Protein AF-A0A9D4XTN2-F1 (afdb_monomer_lite)

Sequence (200 aa):
METPPLDDKARKMRDLLSSFYSPHPSMSPNSPNTISKFTSSDDINSSSFQPDHYMNLMAHEMNLEGLLHKHVEMVTQIKNLDTDLQMLVYENYNKFICATDSIKRMKSNILGMEGNMEQLLDKIMFVQSRSDNVNTSLTESREHIEKLNKTCNLLRKIQFIYDLPDRLSKCIKAEAYADAVRFYTGAMPILKVVFGRYWS

Secondary structure (DSSP, 8-state):
----S-HHHHHHHHHHHHHHHS--TT--S-----------TT-TTSTT--HHHHHHHHHHHS-HHHHHHHHHHHHHHHHHHHHHHHHHHHHHHHHHHHHHHHHHHHHHHHHHHHHHHHHHHHHHHHHHHHHHHHHHHHHHHHHHHHHHHHHHHHHHHHHHHHHHHHHHHHHHHTT-HHHHHHHHHHHHHHHHHHHTTT--

pLDDT: mean 83.62, std 16.87, range [35.59, 98.5]

InterPro domains:
  IPR014812 Vacuolar protein sorting-associated protein 51 [PTHR15954] (5-192)

Structure (mmCIF, N/CA/C/O backbone):
data_A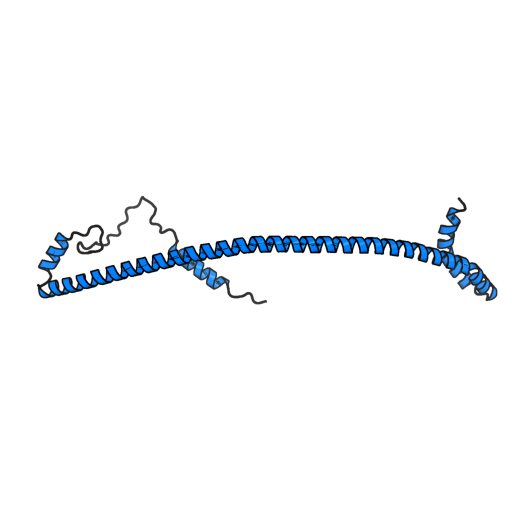F-A0A9D4XTN2-F1
#
_entry.id   AF-A0A9D4XTN2-F1
#
loop_
_atom_site.group_PDB
_atom_site.id
_atom_site.type_symbol
_atom_site.label_atom_id
_atom_site.label_alt_id
_atom_site.label_comp_id
_atom_site.label_asym_id
_atom_site.label_entity_id
_atom_site.label_seq_id
_atom_site.pdbx_PDB_ins_code
_atom_site.Cartn_x
_atom_site.Cartn_y
_atom_site.Cartn_z
_atom_site.occupancy
_atom_site.B_iso_or_equiv
_atom_site.auth_seq_id
_atom_site.auth_comp_id
_atom_site.auth_asym_id
_atom_site.auth_atom_id
_atom_site.pdbx_PDB_model_num
ATOM 1 N N . MET A 1 1 ? -0.983 28.211 -11.430 1.00 38.06 1 MET A N 1
ATOM 2 C CA . MET A 1 1 ? -0.701 26.970 -10.680 1.00 38.06 1 MET A CA 1
ATOM 3 C C . MET A 1 1 ? -1.355 27.128 -9.325 1.00 38.06 1 MET A C 1
ATOM 5 O O . MET A 1 1 ? -0.869 27.906 -8.520 1.00 38.06 1 MET A O 1
ATOM 9 N N . GLU A 1 2 ? -2.509 26.500 -9.145 1.00 43.47 2 GLU A N 1
ATOM 10 C CA . GLU A 1 2 ? -3.386 26.660 -7.984 1.00 43.47 2 GLU A CA 1
ATOM 11 C C . GLU A 1 2 ? -3.297 25.359 -7.177 1.00 43.47 2 GLU A C 1
ATOM 13 O O . GLU A 1 2 ? -3.642 24.288 -7.676 1.00 43.47 2 GLU A O 1
ATOM 18 N N . THR A 1 3 ? -2.702 25.414 -5.987 1.00 50.16 3 THR A N 1
ATOM 19 C CA . THR A 1 3 ? -2.546 24.254 -5.098 1.00 50.16 3 THR A CA 1
ATOM 20 C C . THR A 1 3 ? -3.828 24.042 -4.286 1.00 50.16 3 THR A C 1
ATOM 22 O O . THR A 1 3 ? -4.365 25.018 -3.765 1.00 50.16 3 THR A O 1
ATOM 25 N N . PRO A 1 4 ? -4.330 22.802 -4.152 1.00 56.41 4 PRO A N 1
ATOM 26 C CA . PRO A 1 4 ? -5.664 22.530 -3.621 1.00 56.41 4 PRO A CA 1
ATOM 27 C C . PRO A 1 4 ? -5.776 22.744 -2.091 1.00 56.41 4 PRO A C 1
ATOM 29 O O . PRO A 1 4 ? -4.776 22.643 -1.376 1.00 56.41 4 PRO A O 1
ATOM 32 N N . PRO A 1 5 ? -6.998 22.972 -1.560 1.00 57.31 5 PRO A N 1
ATOM 33 C CA . PRO A 1 5 ? -7.284 23.444 -0.194 1.00 57.31 5 PRO A CA 1
ATOM 34 C C . PRO A 1 5 ? -7.251 22.326 0.871 1.00 57.31 5 PRO A C 1
ATOM 36 O O . PRO A 1 5 ? -8.133 22.217 1.724 1.00 57.31 5 PRO A O 1
ATOM 39 N N . LEU A 1 6 ? -6.251 21.442 0.816 1.00 57.47 6 LEU A N 1
ATOM 40 C CA . LEU A 1 6 ? -6.147 20.284 1.716 1.00 57.47 6 LEU A CA 1
ATOM 41 C C . LEU A 1 6 ? -5.614 20.630 3.118 1.00 57.47 6 LEU A C 1
ATOM 43 O O . LEU A 1 6 ? -5.891 19.898 4.071 1.00 57.47 6 LEU A O 1
ATOM 47 N N . ASP A 1 7 ? -4.880 21.735 3.268 1.00 70.00 7 ASP A N 1
ATOM 48 C CA . ASP A 1 7 ? -4.171 22.034 4.519 1.00 70.00 7 ASP A CA 1
ATOM 49 C C . ASP A 1 7 ? -5.083 22.597 5.623 1.00 70.00 7 ASP A C 1
ATOM 51 O O . ASP A 1 7 ? -4.883 22.289 6.796 1.00 70.00 7 ASP A O 1
ATOM 55 N N . ASP A 1 8 ? -6.155 23.319 5.287 1.00 78.75 8 ASP A N 1
ATOM 56 C CA . ASP A 1 8 ? -7.042 23.913 6.302 1.00 78.75 8 ASP A CA 1
ATOM 57 C C . ASP A 1 8 ? -7.837 22.864 7.085 1.00 78.75 8 ASP A C 1
ATOM 59 O O . ASP A 1 8 ? -8.054 22.997 8.292 1.00 78.75 8 ASP A O 1
ATOM 63 N N . LYS A 1 9 ? -8.247 21.777 6.420 1.00 78.94 9 LYS A N 1
ATOM 64 C CA . LYS A 1 9 ? -8.935 20.660 7.081 1.00 78.94 9 LYS A CA 1
ATOM 65 C C . LYS A 1 9 ? -7.977 19.884 7.982 1.00 78.94 9 LYS A C 1
ATOM 67 O O . LYS A 1 9 ? -8.353 19.508 9.091 1.00 78.94 9 LYS A O 1
ATOM 72 N N . ALA A 1 10 ? -6.743 19.677 7.524 1.00 80.06 10 ALA A N 1
ATOM 73 C CA . ALA A 1 10 ? -5.707 19.024 8.311 1.00 80.06 10 ALA A CA 1
ATOM 74 C C . ALA A 1 10 ? -5.314 19.873 9.530 1.00 80.06 10 ALA A C 1
ATOM 76 O O . ALA A 1 10 ? -5.160 19.337 10.623 1.00 80.06 10 ALA A O 1
ATOM 77 N N . ARG A 1 11 ? -5.233 21.199 9.373 1.00 82.62 11 ARG A N 1
ATOM 78 C CA . ARG A 1 11 ? -4.960 22.146 10.460 1.00 82.62 11 ARG A CA 1
ATOM 79 C C . ARG A 1 11 ? -6.072 22.150 11.505 1.00 82.62 11 ARG A C 1
ATOM 81 O O . ARG A 1 11 ? -5.786 21.907 12.668 1.00 82.62 11 ARG A O 1
ATOM 88 N N . LYS A 1 12 ? -7.339 22.259 11.086 1.00 84.38 12 LYS A N 1
ATOM 89 C CA . LYS A 1 12 ? -8.495 22.170 11.999 1.00 84.38 12 LYS A CA 1
ATOM 90 C C . LYS A 1 12 ? -8.560 20.843 12.750 1.00 84.38 12 LYS A C 1
ATOM 92 O O . LYS A 1 12 ? -8.902 20.822 13.925 1.00 84.38 12 LYS A O 1
ATOM 97 N N . MET A 1 13 ? -8.233 19.733 12.087 1.00 83.50 13 MET A N 1
ATOM 98 C CA . MET A 1 13 ? -8.211 18.415 12.724 1.00 83.50 13 MET A CA 1
ATOM 99 C C . MET A 1 13 ? -7.080 18.301 13.751 1.00 83.50 13 MET A C 1
ATOM 101 O O . MET A 1 13 ? -7.303 17.763 14.830 1.00 83.50 13 MET A O 1
ATOM 105 N N . ARG A 1 14 ? -5.895 18.850 13.449 1.00 83.56 14 ARG A N 1
ATOM 106 C CA . ARG A 1 14 ? -4.776 18.934 14.398 1.00 83.56 14 ARG A CA 1
ATOM 107 C C . ARG A 1 14 ? -5.114 19.812 15.601 1.00 83.56 14 ARG A C 1
ATOM 109 O O . ARG A 1 14 ? -4.854 19.384 16.717 1.00 83.56 14 ARG A O 1
ATOM 116 N N . ASP A 1 15 ? -5.741 20.967 15.395 1.00 82.69 15 ASP A N 1
ATOM 117 C CA . ASP A 1 15 ? -6.141 21.869 16.485 1.00 82.69 15 ASP A CA 1
ATOM 118 C C . ASP A 1 15 ? -7.213 21.232 17.378 1.00 82.69 15 ASP A C 1
ATOM 120 O O . ASP A 1 15 ? -7.129 21.300 18.604 1.00 82.69 15 ASP A O 1
ATOM 124 N N . LEU A 1 16 ? -8.184 20.535 16.776 1.00 84.44 16 LEU A N 1
ATOM 125 C CA . LEU A 1 16 ? -9.218 19.817 17.517 1.00 84.44 16 LEU A CA 1
ATOM 126 C C . LEU A 1 16 ? -8.609 18.679 18.347 1.00 84.44 16 LEU A C 1
ATOM 128 O O . LEU A 1 16 ? -8.873 18.580 19.540 1.00 84.44 16 LEU A O 1
ATOM 132 N N . LEU A 1 17 ? -7.740 17.862 17.747 1.00 80.25 17 LEU A N 1
ATOM 133 C CA . LEU A 1 17 ? -7.029 16.796 18.458 1.00 80.25 17 LEU A CA 1
ATOM 134 C C . LEU A 1 17 ? -6.117 17.366 19.553 1.00 80.25 17 LEU A C 1
ATOM 136 O O . LEU A 1 17 ? -6.088 16.835 20.658 1.00 80.25 17 LEU A O 1
ATOM 140 N N . SER A 1 18 ? -5.436 18.483 19.297 1.00 76.81 18 SER A N 1
ATOM 141 C CA . SER A 1 18 ? -4.642 19.180 20.309 1.00 76.81 18 SER A CA 1
ATOM 142 C C . SER A 1 18 ? -5.515 19.646 21.473 1.00 76.81 18 SER A C 1
ATOM 144 O O . SER A 1 18 ? -5.104 19.510 22.618 1.00 76.81 18 SER A O 1
ATOM 146 N N . SER A 1 19 ? -6.735 20.128 21.230 1.00 76.06 19 SER A N 1
ATOM 147 C CA . SER A 1 19 ? -7.662 20.508 22.304 1.00 76.06 19 SER A CA 1
ATOM 148 C C . SER A 1 19 ? -8.109 19.323 23.169 1.00 76.06 19 SER A C 1
ATOM 150 O O . SER A 1 19 ? -8.370 19.522 24.352 1.00 76.06 19 SER A O 1
ATOM 152 N N . PHE A 1 20 ? -8.211 18.114 22.607 1.00 70.56 20 PHE A N 1
ATOM 153 C CA . PHE A 1 20 ? -8.623 16.909 23.345 1.00 70.56 20 PHE A CA 1
ATOM 154 C C . PHE A 1 20 ? -7.468 16.206 24.069 1.00 70.56 20 PHE A C 1
ATOM 156 O O . PHE A 1 20 ? -7.693 15.583 25.104 1.00 70.56 20 PHE A O 1
ATOM 163 N N . TYR A 1 21 ? -6.246 16.297 23.535 1.00 77.69 21 TYR A N 1
ATOM 164 C CA . TYR A 1 21 ? -5.076 15.560 24.028 1.00 77.69 21 TYR A CA 1
ATOM 165 C C . TYR A 1 21 ? -3.964 16.449 24.598 1.00 77.69 21 TYR A C 1
ATOM 167 O O . TYR A 1 21 ? -2.920 15.927 24.993 1.00 77.69 21 TYR A O 1
ATOM 175 N N . SER A 1 22 ? -4.151 17.774 24.662 1.00 63.12 22 SER A N 1
ATOM 176 C CA . SER A 1 22 ? -3.219 18.640 25.391 1.00 63.12 22 SER A CA 1
ATOM 177 C C . SER A 1 22 ? -3.114 18.149 26.835 1.00 63.12 22 SER A C 1
ATOM 179 O O . SER A 1 22 ? -4.148 17.925 27.471 1.00 63.12 22 SER A O 1
ATOM 181 N N . PRO A 1 23 ? -1.895 17.983 27.377 1.00 53.59 23 PRO A N 1
ATOM 182 C CA . PRO A 1 23 ? -1.715 17.621 28.770 1.00 53.59 23 PRO A CA 1
ATOM 183 C C . PRO A 1 23 ? -2.381 18.688 29.635 1.00 53.59 23 PRO A C 1
ATOM 185 O O . PRO A 1 23 ? -1.939 19.836 29.681 1.00 53.59 23 PRO A O 1
ATOM 188 N N . HIS A 1 24 ? -3.478 18.321 30.292 1.00 45.09 24 HIS A N 1
ATOM 189 C CA . HIS A 1 24 ? -4.106 19.169 31.290 1.00 45.09 24 HIS A CA 1
ATOM 190 C C . HIS A 1 24 ? -3.032 19.491 32.351 1.00 45.09 24 HIS A C 1
ATOM 192 O O . HIS A 1 24 ? -2.388 18.551 32.831 1.00 45.09 24 HIS A O 1
ATOM 198 N N . PRO A 1 25 ? -2.797 20.758 32.751 1.00 46.94 25 PRO A N 1
ATOM 199 C CA . PRO A 1 25 ? -1.741 21.119 33.709 1.00 46.94 25 PRO A CA 1
ATOM 200 C C . PRO A 1 25 ? -1.931 20.565 35.134 1.00 46.94 25 PRO A C 1
ATOM 202 O O . PRO A 1 25 ? -1.289 21.030 36.069 1.00 46.94 25 PRO A O 1
ATOM 205 N N . SER A 1 26 ? -2.810 19.585 35.341 1.00 44.31 26 SER A N 1
ATOM 206 C CA . SER A 1 26 ? -3.149 19.020 36.647 1.00 44.31 26 SER A CA 1
ATOM 207 C C . SER A 1 26 ? -2.309 17.802 37.046 1.00 44.31 26 SER A C 1
ATOM 209 O O . SER A 1 26 ? -2.687 17.084 37.963 1.00 44.31 26 SER A O 1
ATOM 211 N N . MET A 1 27 ? -1.162 17.566 36.403 1.00 43.97 27 MET A N 1
ATOM 212 C CA . MET A 1 27 ? -0.187 16.554 36.834 1.00 43.97 27 MET A CA 1
ATOM 213 C C . MET A 1 27 ? 1.097 17.229 37.337 1.00 43.97 27 MET A C 1
ATOM 215 O O . MET A 1 27 ? 2.177 17.047 36.785 1.00 43.97 27 MET A O 1
ATOM 219 N N . SER A 1 28 ? 0.967 18.040 38.390 1.00 37.91 28 SER A N 1
ATOM 220 C CA . SER A 1 28 ? 2.079 18.464 39.248 1.00 37.91 28 SER A CA 1
ATOM 221 C C . SER A 1 28 ? 1.637 18.319 40.714 1.00 37.91 28 SER A C 1
ATOM 223 O O . SER A 1 28 ? 0.603 18.891 41.062 1.00 37.91 28 SER A O 1
ATOM 225 N N . PRO A 1 29 ? 2.339 17.560 41.583 1.00 47.59 29 PRO A N 1
ATOM 226 C CA . PRO A 1 29 ? 1.796 17.172 42.892 1.00 47.59 29 PRO A CA 1
ATOM 227 C C . PRO A 1 29 ? 1.780 18.271 43.964 1.00 47.59 29 PRO A C 1
ATOM 229 O O . PRO A 1 29 ? 1.284 18.024 45.057 1.00 47.59 29 PRO A O 1
ATOM 232 N N . ASN A 1 30 ? 2.310 19.470 43.702 1.00 46.47 30 ASN A N 1
ATOM 233 C CA . ASN A 1 30 ? 2.577 20.452 44.757 1.00 46.47 30 ASN A CA 1
ATOM 234 C C . ASN A 1 30 ? 2.008 21.842 44.429 1.00 46.47 30 ASN A C 1
ATOM 236 O O . ASN A 1 30 ? 2.746 22.742 44.033 1.00 46.47 30 ASN A O 1
ATOM 240 N N . SER A 1 31 ? 0.703 22.043 44.644 1.00 35.59 31 SER A N 1
ATOM 241 C CA . SER A 1 31 ? 0.165 23.360 45.025 1.00 35.59 31 SER A CA 1
ATOM 242 C C . SER A 1 31 ? -1.259 23.248 45.593 1.00 35.59 31 SER A C 1
ATOM 244 O O . SER A 1 31 ? -2.140 22.730 44.904 1.00 35.59 31 SER A O 1
ATOM 246 N N . PRO A 1 32 ? -1.528 23.725 46.823 1.00 50.12 32 PRO A N 1
ATOM 247 C CA . PRO A 1 32 ? -2.870 23.746 47.383 1.00 50.12 32 PRO A CA 1
ATOM 248 C C . PRO A 1 32 ? -3.597 25.009 46.912 1.00 50.12 32 PRO A C 1
ATOM 250 O O . PRO A 1 32 ? -3.493 26.053 47.544 1.00 50.12 32 PRO A O 1
ATOM 253 N N . ASN A 1 33 ? -4.349 24.915 45.813 1.00 38.16 33 ASN A N 1
ATOM 254 C CA . ASN A 1 33 ? -5.311 25.948 45.421 1.00 38.16 33 ASN A CA 1
ATOM 255 C C . ASN A 1 33 ? -6.702 25.335 45.210 1.00 38.16 33 ASN A C 1
ATOM 257 O O . ASN A 1 33 ? -7.063 24.873 44.130 1.00 38.16 33 ASN A O 1
ATOM 261 N N . THR A 1 34 ? -7.452 25.292 46.313 1.00 49.50 34 THR A N 1
ATOM 262 C CA . THR A 1 34 ? -8.798 25.879 46.429 1.00 49.50 34 THR A CA 1
ATOM 263 C C . THR A 1 34 ? -9.585 26.052 45.123 1.00 49.50 34 THR A C 1
ATOM 265 O O . THR A 1 34 ? -9.824 27.158 44.649 1.00 49.50 34 THR A O 1
ATOM 268 N N . ILE A 1 35 ? -10.143 24.952 44.622 1.00 43.66 35 ILE A N 1
ATOM 269 C CA . ILE A 1 35 ? -11.505 24.991 44.085 1.00 43.66 35 ILE A CA 1
ATOM 270 C C . ILE A 1 35 ? -12.404 24.585 45.247 1.00 43.66 35 ILE A C 1
ATOM 272 O O . ILE A 1 35 ? -12.756 23.423 45.420 1.00 43.66 35 ILE A O 1
ATOM 276 N N . SER A 1 36 ? -12.763 25.560 46.083 1.00 44.44 36 SER A N 1
ATOM 277 C CA . SER A 1 36 ? -13.939 25.453 46.942 1.00 44.44 36 SER A CA 1
ATOM 278 C C . SER A 1 36 ? -15.178 25.539 46.049 1.00 44.44 36 SER A C 1
ATOM 280 O O . SER A 1 36 ? -15.934 26.509 46.080 1.00 44.44 36 SER A O 1
ATOM 282 N N . LYS A 1 37 ? -15.381 24.525 45.203 1.00 42.59 37 LYS A N 1
ATOM 283 C CA . LYS A 1 37 ? -16.731 24.178 44.793 1.00 42.59 37 LYS A CA 1
ATOM 284 C C . LYS A 1 37 ? -17.325 23.643 46.081 1.00 42.59 37 LYS A C 1
ATOM 286 O O . LYS A 1 37 ? -16.902 22.587 46.540 1.00 42.59 37 LYS A O 1
ATOM 291 N N . PHE A 1 38 ? -18.178 24.431 46.731 1.00 42.47 38 PHE A N 1
ATOM 292 C CA . PHE A 1 38 ? -19.047 23.909 47.771 1.00 42.47 38 PHE A CA 1
ATOM 293 C C . PHE A 1 38 ? -19.724 22.689 47.149 1.00 42.47 38 PHE A C 1
ATOM 295 O O . PHE A 1 38 ? -20.627 22.828 46.329 1.00 42.47 38 PHE A O 1
ATOM 302 N N . THR A 1 39 ? -19.218 21.495 47.451 1.00 45.88 39 THR A N 1
ATOM 303 C CA . THR A 1 39 ? -19.996 20.281 47.332 1.00 45.88 39 THR A CA 1
ATOM 304 C C . THR A 1 39 ? -21.081 20.509 48.363 1.00 45.88 39 THR A C 1
ATOM 306 O O . THR A 1 39 ? -20.850 20.333 49.560 1.00 45.88 39 THR A O 1
ATOM 309 N N . SER A 1 40 ? -22.220 21.046 47.927 1.00 52.47 40 SER A N 1
ATOM 310 C CA . SER A 1 40 ? -23.440 20.913 48.702 1.00 52.47 40 SER A CA 1
ATOM 311 C C . SER A 1 40 ? -23.492 19.450 49.117 1.00 52.47 40 SER A C 1
ATOM 313 O O . SER A 1 40 ? -23.282 18.572 48.276 1.00 52.47 40 SER A O 1
ATOM 315 N N . SER A 1 41 ? -23.701 19.184 50.403 1.00 53.06 41 SER A N 1
ATOM 316 C CA . SER A 1 41 ? -23.729 17.823 50.956 1.00 53.06 41 SER A CA 1
ATOM 317 C C . SER A 1 41 ? -24.813 16.926 50.319 1.00 53.06 41 SER A C 1
ATOM 319 O O . SER A 1 41 ? -24.935 15.759 50.684 1.00 53.06 41 SER A O 1
ATOM 321 N N . ASP A 1 42 ? -25.549 17.477 49.352 1.00 59.62 42 ASP A N 1
ATOM 322 C CA . ASP A 1 42 ? -26.708 16.941 48.654 1.00 59.62 42 ASP A CA 1
ATOM 323 C C . ASP A 1 42 ? -26.423 16.584 47.179 1.00 59.62 42 ASP A C 1
ATOM 325 O O . ASP A 1 42 ? -27.339 16.190 46.459 1.00 59.62 42 ASP A O 1
ATOM 329 N N . ASP A 1 43 ? -25.177 16.713 46.690 1.00 80.69 43 ASP A N 1
ATOM 330 C CA . ASP A 1 43 ? -24.816 16.233 45.343 1.00 80.69 43 ASP A CA 1
ATOM 331 C C . ASP A 1 43 ? -24.678 14.700 45.323 1.00 80.69 43 ASP A C 1
ATOM 333 O O . ASP A 1 43 ? -23.694 14.134 45.806 1.00 80.69 43 ASP A O 1
ATOM 337 N N . ILE A 1 44 ? -25.668 14.036 44.722 1.00 82.56 44 ILE A N 1
ATOM 338 C CA . ILE A 1 44 ? -25.783 12.571 44.622 1.00 82.56 44 ILE A CA 1
ATOM 339 C C . ILE A 1 44 ? -24.662 11.954 43.767 1.00 82.56 44 ILE A C 1
ATOM 341 O O . ILE A 1 44 ? -24.337 10.781 43.926 1.00 82.56 44 ILE A O 1
ATOM 345 N N . ASN A 1 45 ? -24.032 12.732 42.879 1.00 85.94 45 ASN A N 1
ATOM 346 C CA . ASN A 1 45 ? -22.959 12.244 42.004 1.00 85.94 45 ASN A CA 1
ATOM 347 C C . ASN A 1 45 ? -21.562 12.373 42.633 1.00 85.94 45 ASN A C 1
ATOM 349 O O . ASN A 1 45 ? -20.563 12.005 42.011 1.00 85.94 45 ASN A O 1
ATOM 353 N N . SER A 1 46 ? -21.469 12.924 43.845 1.00 88.38 46 SER A N 1
ATOM 354 C CA . SER A 1 46 ? -20.204 13.083 44.556 1.00 88.38 46 SER A CA 1
ATOM 355 C C . SER A 1 46 ? -19.717 11.753 45.133 1.00 88.38 46 SER A C 1
ATOM 357 O O . SER A 1 46 ? -20.486 10.980 45.700 1.00 88.38 46 SER A O 1
ATOM 359 N N . SER A 1 47 ? -18.404 11.517 45.095 1.00 84.69 47 SER A N 1
ATOM 360 C CA . SER A 1 47 ? -17.774 10.345 45.723 1.00 84.69 47 SER A CA 1
ATOM 361 C C . SER A 1 47 ? -17.948 10.289 47.246 1.00 84.69 47 SER A C 1
ATOM 363 O O . SER A 1 47 ? -17.718 9.245 47.847 1.00 84.69 47 SER A O 1
ATOM 365 N N . SER A 1 48 ? -18.324 11.409 47.870 1.00 88.25 48 SER A N 1
ATOM 366 C CA . SER A 1 48 ? -18.544 11.528 49.316 1.00 88.25 48 SER A CA 1
ATOM 367 C C . SER A 1 48 ? -20.028 11.528 49.702 1.00 88.25 48 SER A C 1
ATOM 369 O O . SER A 1 48 ? -20.349 11.876 50.839 1.00 88.25 48 SER A O 1
ATOM 371 N N . PHE A 1 49 ? -20.932 11.174 48.780 1.00 87.56 49 PHE A N 1
ATOM 372 C CA . PHE A 1 49 ? -22.377 11.165 49.016 1.00 87.56 49 PHE A CA 1
ATOM 373 C C . PHE A 1 49 ? -22.753 10.316 50.241 1.00 87.56 49 PHE A C 1
ATOM 375 O O . PHE A 1 49 ? -22.345 9.160 50.356 1.00 87.56 49 PHE A O 1
ATOM 382 N N . GLN A 1 50 ? -23.529 10.901 51.160 1.00 86.94 50 GLN A N 1
ATOM 383 C CA . GLN A 1 50 ? -24.036 10.239 52.365 1.00 86.94 50 GLN A CA 1
ATOM 384 C C . GLN A 1 50 ? -25.550 10.016 52.225 1.00 86.94 50 GLN A C 1
ATOM 386 O O . GLN A 1 50 ? -26.316 10.970 52.404 1.00 86.94 50 GLN A O 1
ATOM 391 N N . PRO A 1 51 ? -26.003 8.780 51.930 1.00 87.38 51 PRO A N 1
ATOM 392 C CA . PRO A 1 51 ? -27.414 8.497 51.674 1.00 87.38 51 PRO A CA 1
ATOM 393 C C . PRO A 1 51 ? -28.320 8.873 52.848 1.00 87.38 51 PRO A C 1
ATOM 395 O O . PRO A 1 51 ? -29.353 9.500 52.644 1.00 87.38 51 PRO A O 1
ATOM 398 N N . ASP A 1 52 ? -27.914 8.562 54.079 1.00 87.94 52 ASP A N 1
ATOM 399 C CA . ASP A 1 52 ? -28.739 8.799 55.269 1.00 87.94 52 ASP A CA 1
ATOM 400 C C . ASP A 1 52 ? -28.965 10.294 55.543 1.00 87.94 52 ASP A C 1
ATOM 402 O O . ASP A 1 52 ? -30.053 10.700 55.954 1.00 87.94 52 ASP A O 1
ATOM 406 N N . HIS A 1 53 ? -27.961 11.138 55.282 1.00 87.88 53 HIS A N 1
ATOM 407 C CA . HIS A 1 53 ? -28.089 12.591 55.420 1.00 87.88 53 HIS A CA 1
ATOM 408 C C . HIS A 1 53 ? -29.025 13.164 54.350 1.00 87.88 53 HIS A C 1
ATOM 410 O O . HIS A 1 53 ? -29.943 13.917 54.668 1.00 87.88 53 HIS A O 1
ATOM 416 N N . TYR A 1 54 ? -28.836 12.748 53.095 1.00 87.56 54 TYR A N 1
ATOM 417 C CA . TYR A 1 54 ? -29.672 13.165 51.971 1.00 87.56 54 TYR A CA 1
ATOM 418 C C . TYR A 1 54 ? -31.141 12.755 52.154 1.00 87.56 54 TYR A C 1
ATOM 420 O O . TYR A 1 54 ? -32.043 13.554 51.913 1.00 87.56 54 TYR A O 1
ATOM 428 N N . MET A 1 55 ? -31.396 11.533 52.636 1.00 88.44 55 MET A N 1
ATOM 429 C CA . MET A 1 55 ? -32.757 11.040 52.878 1.00 88.44 55 MET A CA 1
ATOM 430 C C . MET A 1 55 ? -33.444 11.769 54.037 1.00 88.44 55 MET A C 1
ATOM 432 O O . MET A 1 55 ? -34.627 12.088 53.929 1.00 88.44 55 MET A O 1
ATOM 436 N N . ASN A 1 56 ? -32.718 12.076 55.118 1.00 87.81 56 ASN A N 1
ATOM 437 C CA . ASN A 1 56 ? -33.260 12.874 56.221 1.00 87.81 56 ASN A CA 1
ATOM 438 C C . ASN A 1 56 ? -33.600 14.301 55.778 1.00 87.81 56 ASN A C 1
ATOM 440 O O . ASN A 1 56 ? -34.673 14.800 56.112 1.00 87.81 56 ASN A O 1
ATOM 444 N N . LEU A 1 57 ? -32.728 14.940 54.993 1.00 87.25 57 LEU A N 1
ATOM 445 C CA . LEU A 1 57 ? -32.993 16.268 54.442 1.00 87.25 57 LEU A CA 1
ATOM 446 C C . LEU A 1 57 ? -34.227 16.249 53.527 1.00 87.25 57 LEU A C 1
ATOM 448 O O . LEU A 1 57 ? -35.156 17.026 53.726 1.00 87.25 57 LEU A O 1
ATOM 452 N N . MET A 1 58 ? -34.297 15.288 52.604 1.00 86.00 58 MET A N 1
ATOM 453 C CA . MET A 1 58 ? -35.442 15.093 51.710 1.00 86.00 58 MET A CA 1
ATOM 454 C C . MET A 1 58 ? -36.763 14.873 52.460 1.00 86.00 58 MET A C 1
ATOM 456 O O . MET A 1 58 ? -37.788 15.427 52.067 1.00 86.00 58 MET A O 1
ATOM 460 N N . ALA A 1 59 ? -36.753 14.086 53.541 1.00 86.19 59 ALA A N 1
ATOM 461 C CA . ALA A 1 59 ? -37.939 13.831 54.358 1.00 86.19 59 ALA A CA 1
ATOM 462 C C . ALA A 1 59 ? -38.408 15.068 55.144 1.00 86.19 59 ALA A C 1
ATOM 464 O O . ALA A 1 59 ? -39.596 15.186 55.444 1.00 86.19 59 ALA A O 1
ATOM 465 N N . HIS A 1 60 ? -37.491 15.983 55.479 1.00 87.06 60 HIS A N 1
ATOM 466 C CA . HIS A 1 60 ? -37.814 17.250 56.133 1.00 87.06 60 HIS A CA 1
ATOM 467 C C . HIS A 1 60 ? -38.260 18.343 55.150 1.00 87.06 60 HIS A C 1
ATOM 469 O O . HIS A 1 60 ? -39.087 19.176 55.518 1.00 87.06 60 HIS A O 1
ATOM 475 N N . GLU A 1 61 ? -37.738 18.350 53.921 1.00 85.94 61 GLU A N 1
ATOM 476 C CA . GLU A 1 61 ? -38.000 19.403 52.932 1.00 85.94 61 GLU A CA 1
ATOM 477 C C . GLU A 1 61 ? -39.181 19.110 51.992 1.00 85.94 61 GLU A C 1
ATOM 479 O O . GLU A 1 61 ? -39.824 20.045 51.510 1.00 85.94 61 GLU A O 1
ATOM 484 N N . MET A 1 62 ? -39.500 17.838 51.725 1.00 87.12 62 MET A N 1
ATOM 485 C CA . MET A 1 62 ? -40.566 17.448 50.795 1.00 87.12 62 MET A CA 1
ATOM 486 C C . MET A 1 62 ? -41.789 16.871 51.510 1.00 87.12 62 MET A C 1
ATOM 488 O O . MET A 1 62 ? -41.690 16.143 52.494 1.00 87.12 62 MET A O 1
ATOM 492 N N . ASN A 1 63 ? -42.977 17.148 50.968 1.00 90.75 63 ASN A N 1
ATOM 493 C CA . ASN A 1 63 ? -44.198 16.458 51.377 1.00 90.75 63 ASN A CA 1
ATOM 494 C C . ASN A 1 63 ? -44.279 15.057 50.731 1.00 90.75 63 ASN A C 1
ATOM 496 O O . ASN A 1 63 ? -43.524 14.724 49.816 1.00 90.75 63 ASN A O 1
ATOM 500 N N . LEU A 1 64 ? -45.220 14.227 51.195 1.00 89.19 64 LEU A N 1
ATOM 501 C CA . LEU A 1 64 ? -45.369 12.842 50.725 1.00 89.19 64 LEU A CA 1
ATOM 502 C C . LEU A 1 64 ? -45.577 12.737 49.201 1.00 89.19 64 LEU A C 1
ATOM 504 O O . LEU A 1 64 ? -45.068 11.813 48.571 1.00 89.19 64 LEU A O 1
ATOM 508 N N . GLU A 1 65 ? -46.304 13.68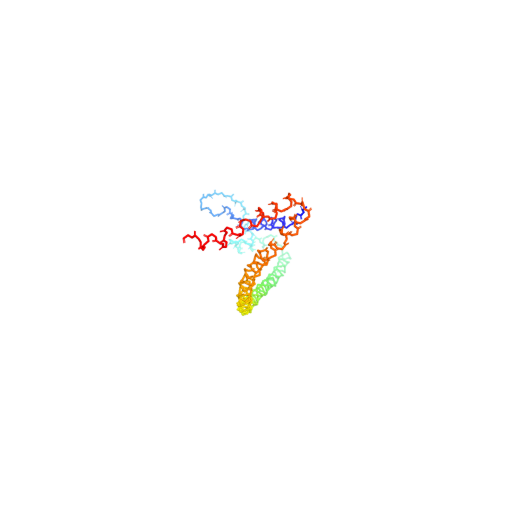4 48.608 1.00 92.25 65 GLU A N 1
ATOM 509 C CA . GLU A 1 65 ? -46.552 13.731 47.163 1.00 92.25 65 GLU A CA 1
ATOM 510 C C . GLU A 1 65 ? -45.268 14.033 46.374 1.00 92.25 65 GLU A C 1
ATOM 512 O O . GLU A 1 65 ? -44.968 13.352 45.393 1.00 92.25 65 GLU A O 1
ATOM 517 N N . GLY A 1 66 ? -44.460 14.987 46.846 1.00 90.50 66 GLY A N 1
ATOM 518 C CA . GLY A 1 66 ? -43.148 15.300 46.282 1.00 90.50 66 GLY A CA 1
ATOM 519 C C . GLY A 1 66 ? -42.176 14.127 46.392 1.00 90.50 66 GLY A C 1
ATOM 520 O O . GLY A 1 66 ? -41.485 13.805 45.425 1.00 90.50 66 GLY A O 1
ATOM 521 N N . LEU A 1 67 ? -42.189 13.419 47.526 1.00 90.38 67 LEU A N 1
ATOM 522 C CA . LEU A 1 67 ? -41.371 12.223 47.721 1.00 90.38 67 LEU A CA 1
ATOM 523 C C . LEU A 1 67 ? -41.786 11.085 46.772 1.00 90.38 67 LEU A C 1
ATOM 525 O O . LEU A 1 67 ? -40.929 10.419 46.189 1.00 90.38 67 LEU A O 1
ATOM 529 N N . LEU A 1 68 ? -43.093 10.894 46.554 1.00 93.00 68 LEU A N 1
ATOM 530 C CA . LEU A 1 68 ? -43.609 9.916 45.594 1.00 93.00 68 LEU A CA 1
ATOM 531 C C . LEU A 1 68 ? -43.212 10.271 44.156 1.00 93.00 68 LEU A C 1
ATOM 533 O O . LEU A 1 68 ? -42.771 9.397 43.406 1.00 93.00 68 LEU A O 1
ATOM 537 N N . HIS A 1 69 ? -43.326 11.546 43.774 1.00 94.88 69 HIS A N 1
ATOM 538 C CA . HIS A 1 69 ? -42.885 12.013 42.463 1.00 94.88 69 HIS A CA 1
ATOM 539 C C . HIS A 1 69 ? -41.387 11.762 42.266 1.00 94.88 69 HIS A C 1
ATOM 541 O O . HIS A 1 69 ? -40.984 11.210 41.240 1.00 94.88 69 HIS A O 1
ATOM 547 N N . LYS A 1 70 ? -40.570 12.069 43.283 1.00 89.88 70 LYS A N 1
ATOM 548 C CA . LYS A 1 70 ? -39.123 11.850 43.235 1.00 89.88 70 LYS A CA 1
ATOM 549 C C . LYS A 1 70 ? -38.758 10.372 43.116 1.00 89.88 70 LYS A C 1
ATOM 551 O O . LYS A 1 70 ? -37.846 10.025 42.370 1.00 89.88 70 LYS A O 1
ATOM 556 N N . HIS A 1 71 ? -39.493 9.490 43.792 1.00 91.31 71 HIS A N 1
ATOM 557 C CA . HIS A 1 71 ? -39.338 8.045 43.630 1.00 91.31 71 HIS A CA 1
ATOM 558 C C . HIS A 1 71 ? -39.627 7.601 42.186 1.00 91.31 71 HIS A C 1
ATOM 560 O O . HIS A 1 71 ? -38.830 6.877 41.592 1.00 91.31 71 HIS A O 1
ATOM 566 N N . VAL A 1 72 ? -40.736 8.054 41.590 1.00 96.12 72 VAL A N 1
ATOM 567 C CA . VAL A 1 72 ? -41.087 7.714 40.198 1.00 96.12 72 VAL A CA 1
ATOM 568 C C . VAL A 1 72 ? -40.044 8.246 39.208 1.00 96.12 72 VAL A C 1
ATOM 570 O O . VAL A 1 72 ? -39.655 7.537 38.274 1.00 96.12 72 VAL A O 1
ATOM 573 N N . GLU A 1 73 ? -39.553 9.466 39.429 1.00 94.88 73 GLU A N 1
ATOM 574 C CA . GLU A 1 73 ? -38.466 10.055 38.647 1.00 94.88 73 GLU A CA 1
ATOM 575 C C . GLU A 1 73 ? -37.203 9.187 38.730 1.00 94.88 73 GLU A C 1
ATOM 577 O O . GLU A 1 73 ? -36.646 8.809 37.700 1.00 94.88 73 GLU A O 1
ATOM 582 N N . MET A 1 74 ? -36.792 8.797 39.938 1.00 93.25 74 MET A N 1
ATOM 583 C CA . MET A 1 74 ? -35.598 7.982 40.163 1.00 93.25 74 MET A CA 1
ATOM 584 C C . MET A 1 74 ? -35.710 6.605 39.501 1.00 93.25 74 MET A C 1
ATOM 586 O O . MET A 1 74 ? -34.777 6.167 38.835 1.00 93.25 74 MET A O 1
ATOM 590 N N . VAL A 1 75 ? -36.869 5.945 39.595 1.00 97.12 75 VAL A N 1
ATOM 591 C CA . VAL A 1 75 ? -37.122 4.673 38.893 1.00 97.12 75 VAL A CA 1
ATOM 592 C C . VAL A 1 75 ? -36.976 4.837 37.378 1.00 97.12 75 VAL A C 1
ATOM 594 O O . VAL A 1 75 ? -36.442 3.954 36.705 1.00 97.12 75 VAL A O 1
ATOM 597 N N . THR A 1 76 ? -37.423 5.967 36.832 1.00 97.38 76 THR A N 1
ATOM 598 C CA . THR A 1 76 ? -37.285 6.267 35.401 1.00 97.38 76 THR A CA 1
ATOM 599 C C . THR A 1 76 ? -35.824 6.523 35.028 1.00 97.38 76 THR A C 1
ATOM 601 O O . THR A 1 76 ? -35.339 5.969 34.044 1.00 97.38 76 THR A O 1
ATOM 604 N N . GLN A 1 77 ? -35.095 7.293 35.838 1.00 96.44 77 GLN A N 1
ATOM 605 C CA . GLN A 1 77 ? -33.667 7.553 35.638 1.00 96.44 77 GLN A CA 1
ATOM 606 C C . GLN A 1 77 ? -32.837 6.266 35.692 1.00 96.44 77 GLN A C 1
ATOM 608 O O . GLN A 1 77 ? -31.986 6.068 34.831 1.00 96.44 77 GLN A O 1
ATOM 613 N N . ILE A 1 78 ? -33.127 5.358 36.632 1.00 96.06 78 ILE A N 1
ATOM 614 C CA . ILE A 1 78 ? -32.464 4.048 36.731 1.00 96.06 78 ILE A CA 1
ATOM 615 C C . ILE A 1 78 ? -32.648 3.248 35.434 1.00 96.06 78 ILE A C 1
ATOM 617 O O . ILE A 1 78 ? -31.682 2.705 34.905 1.00 96.06 78 ILE A O 1
ATOM 621 N N . LYS A 1 79 ? -33.870 3.204 34.886 1.00 97.81 79 LYS A N 1
ATOM 622 C CA . LYS A 1 79 ? -34.146 2.495 33.625 1.00 97.81 79 LYS A CA 1
ATOM 623 C C . LYS A 1 79 ? -33.441 3.123 32.423 1.00 97.81 79 LYS A C 1
ATOM 625 O O . LYS A 1 79 ? -32.949 2.399 31.559 1.00 97.81 79 LYS A O 1
ATOM 630 N N . ASN A 1 80 ? -33.392 4.452 32.365 1.00 97.62 80 ASN A N 1
ATOM 631 C CA . ASN A 1 80 ? -32.691 5.157 31.294 1.00 97.62 80 ASN A CA 1
ATOM 632 C C . ASN A 1 80 ? -31.184 4.887 31.361 1.00 97.62 80 ASN A C 1
ATOM 634 O O . ASN A 1 80 ? -30.597 4.523 30.351 1.00 97.62 80 ASN A O 1
ATOM 638 N N . LEU A 1 81 ? -30.586 4.953 32.556 1.00 97.12 81 LEU A N 1
ATOM 639 C CA . LEU A 1 81 ? -29.168 4.644 32.764 1.00 97.12 81 LEU A CA 1
ATOM 640 C C . LEU A 1 81 ? -28.818 3.200 32.382 1.00 97.12 81 LEU A C 1
ATOM 642 O O . LEU A 1 81 ? -27.777 2.972 31.773 1.00 97.12 81 LEU A O 1
ATOM 646 N N . ASP A 1 82 ? -29.681 2.230 32.698 1.00 97.94 82 ASP A N 1
ATOM 647 C CA . ASP A 1 82 ? -29.495 0.839 32.263 1.00 97.94 82 ASP A CA 1
ATOM 648 C C . ASP A 1 82 ? -29.531 0.715 30.731 1.00 97.94 82 ASP A C 1
ATOM 650 O O . ASP A 1 82 ? -28.669 0.076 30.127 1.00 97.94 82 ASP A O 1
ATOM 654 N N . THR A 1 83 ? -30.477 1.401 30.085 1.00 98.25 83 THR A N 1
ATOM 655 C CA . THR A 1 83 ? -30.586 1.431 28.618 1.00 98.25 83 THR A CA 1
ATOM 656 C C . THR A 1 83 ? -29.351 2.073 27.978 1.00 98.25 83 THR A C 1
ATOM 658 O O . THR A 1 83 ? -28.802 1.535 27.014 1.00 98.25 83 THR A O 1
ATOM 661 N N . ASP A 1 84 ? -28.871 3.186 28.530 1.00 98.12 84 ASP A N 1
ATOM 662 C CA . ASP A 1 84 ? -27.676 3.887 28.057 1.00 98.12 84 ASP A CA 1
ATOM 663 C C . ASP A 1 84 ? -26.418 3.029 28.229 1.00 98.12 84 ASP A C 1
ATOM 665 O O . ASP A 1 84 ? -25.579 2.956 27.327 1.00 98.12 84 ASP A O 1
ATOM 669 N N . LEU A 1 85 ? -26.305 2.314 29.353 1.00 97.75 85 LEU A N 1
ATOM 670 C CA . LEU A 1 85 ? -25.216 1.373 29.591 1.00 97.75 85 LEU A CA 1
ATOM 671 C C . LEU A 1 85 ? -25.228 0.244 28.553 1.00 97.75 85 LEU A C 1
ATOM 673 O O . LEU A 1 85 ? -24.189 -0.061 27.963 1.00 97.75 85 LEU A O 1
ATOM 677 N N . GLN A 1 86 ? -26.392 -0.354 28.291 1.00 98.19 86 GLN A N 1
ATOM 678 C CA . GLN A 1 86 ? -26.536 -1.394 27.268 1.00 98.19 86 GLN A CA 1
ATOM 679 C C . GLN A 1 86 ? -26.162 -0.874 25.876 1.00 98.19 86 GLN A C 1
ATOM 681 O O . GLN A 1 86 ? -25.440 -1.547 25.134 1.00 98.19 86 GLN A O 1
ATOM 686 N N . MET A 1 87 ? -26.596 0.339 25.532 1.00 97.88 87 MET A N 1
ATOM 687 C CA . MET A 1 87 ? -26.269 0.986 24.263 1.00 97.88 87 MET A CA 1
ATOM 688 C C . MET A 1 87 ? -24.762 1.213 24.120 1.00 97.88 87 MET A C 1
ATOM 690 O O . MET A 1 87 ? -24.184 0.879 23.084 1.00 97.88 87 MET A O 1
ATOM 694 N N . LEU A 1 88 ? -24.104 1.707 25.171 1.00 98.06 88 LEU A N 1
ATOM 695 C CA . LEU A 1 88 ? -22.661 1.929 25.184 1.00 98.06 88 LEU A CA 1
ATOM 696 C C . LEU A 1 88 ? -21.889 0.621 24.987 1.00 98.06 88 LEU A C 1
ATOM 698 O O . LEU A 1 88 ? -20.942 0.569 24.199 1.00 98.06 88 LEU A O 1
ATOM 702 N N . VAL A 1 89 ? -22.303 -0.441 25.680 1.00 98.19 89 VAL A N 1
ATOM 703 C CA . VAL A 1 89 ? -21.712 -1.775 25.544 1.00 98.19 89 VAL A CA 1
ATOM 704 C C . VAL A 1 89 ? -21.871 -2.284 24.111 1.00 98.19 89 VAL A C 1
ATOM 706 O O . VAL A 1 89 ? -20.892 -2.731 23.512 1.00 98.19 89 VAL A O 1
ATOM 709 N N . TYR A 1 90 ? -23.065 -2.163 23.525 1.00 98.31 90 TYR A N 1
ATOM 710 C CA . TYR A 1 90 ? -23.313 -2.556 22.139 1.00 98.31 90 TYR A CA 1
ATOM 711 C C . TYR A 1 90 ? -22.432 -1.780 21.155 1.00 98.31 90 TYR A C 1
ATOM 713 O O . TYR A 1 90 ? -21.762 -2.381 20.311 1.00 98.31 90 TYR A O 1
ATOM 721 N N . GLU A 1 91 ? -22.376 -0.452 21.278 1.00 98.38 91 GLU A N 1
ATOM 722 C CA . GLU A 1 91 ? -21.522 0.371 20.428 1.00 98.38 91 GLU A CA 1
ATOM 723 C C . GLU A 1 91 ? -20.049 -0.018 20.549 1.00 98.38 91 GLU A C 1
ATOM 725 O O . GLU A 1 91 ? -19.328 -0.054 19.549 1.00 98.38 91 GLU A O 1
ATOM 730 N N . ASN A 1 92 ? -19.590 -0.288 21.770 1.00 98.12 92 ASN A N 1
ATOM 731 C CA . ASN A 1 92 ? -18.214 -0.666 22.031 1.00 98.12 92 ASN A CA 1
ATOM 732 C C . ASN A 1 92 ? -17.881 -2.018 21.384 1.00 98.12 92 ASN A C 1
ATOM 734 O O . ASN A 1 92 ? -16.909 -2.103 20.631 1.00 98.12 92 ASN A O 1
ATOM 738 N N . TYR A 1 93 ? -18.726 -3.035 21.571 1.00 98.31 93 TYR A N 1
ATOM 739 C CA . TYR A 1 93 ? -18.556 -4.329 20.910 1.00 98.31 93 TYR A CA 1
ATOM 740 C C . TYR A 1 93 ? -18.597 -4.209 19.388 1.00 98.31 93 TYR A C 1
ATOM 742 O O . TYR A 1 93 ? -17.747 -4.784 18.711 1.00 98.31 93 TYR A O 1
ATOM 750 N N . ASN A 1 94 ? -19.515 -3.415 18.836 1.00 98.12 94 ASN A N 1
ATOM 751 C CA . ASN A 1 94 ? -19.579 -3.188 17.397 1.00 98.12 94 ASN A CA 1
ATOM 752 C C . ASN A 1 94 ? -18.290 -2.530 16.871 1.00 98.12 94 ASN A C 1
ATOM 754 O O . ASN A 1 94 ? -17.727 -2.981 15.874 1.00 98.12 94 ASN A O 1
ATOM 758 N N . LYS A 1 95 ? -17.752 -1.525 17.581 1.00 98.38 95 LYS A N 1
ATOM 759 C CA . LYS A 1 95 ? -16.458 -0.897 17.253 1.00 98.38 95 LYS A CA 1
ATOM 760 C C . LYS A 1 95 ? -15.312 -1.918 17.291 1.00 98.38 95 LYS A C 1
ATOM 762 O O . LYS A 1 95 ? -14.497 -1.937 16.368 1.00 98.38 95 LYS A O 1
ATOM 767 N N . PHE A 1 96 ? -15.272 -2.804 18.289 1.00 98.50 96 PHE A N 1
ATOM 768 C CA . PHE A 1 96 ? -14.276 -3.881 18.376 1.00 98.50 96 PHE A CA 1
ATOM 769 C C . PHE A 1 96 ? -14.385 -4.897 17.235 1.00 98.50 96 PHE A C 1
ATOM 771 O O . PHE A 1 96 ? -13.366 -5.294 16.662 1.00 98.50 96 PHE A O 1
ATOM 778 N N . ILE A 1 97 ? -15.604 -5.294 16.870 1.00 97.69 97 ILE A N 1
ATOM 779 C CA . ILE A 1 97 ? -15.857 -6.192 15.738 1.00 97.69 97 ILE A CA 1
ATOM 780 C C . ILE A 1 97 ? -15.388 -5.528 14.439 1.00 97.69 97 ILE A C 1
ATOM 782 O O . ILE A 1 97 ? -14.582 -6.107 13.710 1.00 97.69 97 ILE A O 1
ATOM 786 N N . CYS A 1 98 ? -15.783 -4.275 14.188 1.00 98.44 98 CYS A N 1
ATOM 787 C CA . CYS A 1 98 ? -15.350 -3.519 13.011 1.00 98.44 98 CYS A CA 1
ATOM 788 C C . CYS A 1 98 ? -13.825 -3.351 12.938 1.00 98.44 98 CYS A C 1
ATOM 790 O O . CYS A 1 98 ? -13.241 -3.468 11.854 1.00 98.44 98 CYS A O 1
ATOM 792 N N . ALA A 1 99 ? -13.166 -3.085 14.069 1.00 98.31 99 ALA A N 1
ATOM 793 C CA . ALA A 1 99 ? -11.711 -2.992 14.142 1.00 98.31 99 ALA A CA 1
ATOM 794 C C . ALA A 1 99 ? -11.060 -4.339 13.800 1.00 98.31 99 ALA A C 1
ATOM 796 O O . ALA A 1 99 ? -10.164 -4.403 12.957 1.00 98.31 99 ALA A O 1
ATOM 797 N N . THR A 1 100 ? -11.571 -5.427 14.378 1.00 98.19 100 THR A N 1
ATOM 798 C CA . THR A 1 100 ? -11.088 -6.791 14.127 1.00 98.19 100 THR A CA 1
ATOM 799 C C . THR A 1 100 ? -11.243 -7.179 12.656 1.00 98.19 100 THR A C 1
ATOM 801 O O . THR A 1 100 ? -10.309 -7.703 12.048 1.00 98.19 100 THR A O 1
ATOM 804 N N . ASP A 1 101 ? -12.383 -6.877 12.040 1.00 98.00 101 ASP A N 1
ATOM 805 C CA . ASP A 1 101 ? -12.618 -7.167 10.625 1.00 98.00 101 ASP A CA 1
ATOM 806 C C . ASP A 1 101 ? -11.758 -6.303 9.700 1.00 98.00 101 ASP A C 1
ATOM 808 O O . ASP A 1 101 ? -11.295 -6.772 8.658 1.00 98.00 101 ASP A O 1
ATOM 812 N N . SER A 1 102 ? -11.475 -5.060 10.094 1.00 97.81 102 SER A N 1
ATOM 813 C CA . SER A 1 102 ? -10.534 -4.200 9.372 1.00 97.81 102 SER A CA 1
ATOM 814 C C . SER A 1 102 ? -9.117 -4.772 9.404 1.00 97.81 102 SER A C 1
ATOM 816 O O . SER A 1 102 ? -8.462 -4.820 8.363 1.00 97.81 102 SER A O 1
ATOM 818 N N . ILE A 1 103 ? -8.673 -5.301 10.549 1.00 97.19 103 ILE A N 1
ATOM 819 C CA . ILE A 1 103 ? -7.380 -5.991 10.674 1.00 97.19 103 ILE A CA 1
ATOM 820 C C . ILE A 1 103 ? -7.347 -7.253 9.801 1.00 97.19 103 ILE A C 1
ATOM 822 O O . ILE A 1 103 ? -6.367 -7.479 9.090 1.00 97.19 103 ILE A O 1
ATOM 826 N N . LYS A 1 104 ? -8.420 -8.057 9.786 1.00 97.38 104 LYS A N 1
ATOM 827 C CA . LYS A 1 104 ? -8.512 -9.244 8.915 1.00 97.38 104 LYS A CA 1
ATOM 828 C C . LYS A 1 104 ? -8.404 -8.877 7.433 1.00 97.38 104 LYS A C 1
ATOM 830 O O . LYS A 1 104 ? -7.629 -9.505 6.711 1.00 97.38 104 LYS A O 1
ATOM 835 N N . ARG A 1 105 ? -9.134 -7.848 6.980 1.00 96.69 105 ARG A N 1
ATOM 836 C CA . ARG A 1 105 ? -9.039 -7.351 5.595 1.00 96.69 105 ARG A CA 1
ATOM 837 C C . ARG A 1 105 ? -7.638 -6.839 5.276 1.00 96.69 105 ARG A C 1
ATOM 839 O O . ARG A 1 105 ? -7.098 -7.183 4.231 1.00 96.69 105 ARG A O 1
ATOM 846 N N . MET A 1 106 ? -7.028 -6.076 6.184 1.00 95.75 106 MET A N 1
ATOM 847 C CA . MET A 1 106 ? -5.660 -5.582 6.018 1.00 95.75 106 MET A CA 1
ATOM 848 C C . MET A 1 106 ? -4.667 -6.738 5.845 1.00 95.75 106 MET A C 1
ATOM 850 O O . MET A 1 106 ? -3.882 -6.726 4.902 1.00 95.75 106 MET A O 1
ATOM 854 N N . LYS A 1 107 ? -4.757 -7.779 6.683 1.00 94.94 107 LYS A N 1
ATOM 855 C CA . LYS A 1 107 ? -3.931 -8.988 6.562 1.00 94.94 107 LYS A CA 1
ATOM 856 C C . LYS A 1 107 ? -4.111 -9.673 5.205 1.00 94.94 107 LYS A C 1
ATOM 858 O O . LYS A 1 107 ? -3.120 -9.998 4.561 1.00 94.94 107 LYS A O 1
ATOM 863 N N . SER A 1 108 ? -5.354 -9.876 4.763 1.00 93.88 108 SER A N 1
ATOM 864 C CA . SER A 1 108 ? -5.637 -10.507 3.466 1.00 93.88 108 SER A CA 1
ATOM 865 C C . SER A 1 108 ? -5.060 -9.706 2.298 1.00 93.88 108 SER A C 1
ATOM 867 O O . SER A 1 108 ? -4.492 -10.288 1.378 1.00 93.88 108 SER A O 1
ATOM 869 N N . ASN A 1 109 ? -5.178 -8.377 2.339 1.00 94.00 109 ASN A N 1
ATOM 870 C CA . ASN A 1 109 ? -4.652 -7.507 1.290 1.00 94.00 109 ASN A CA 1
ATOM 871 C C . ASN A 1 109 ? -3.120 -7.525 1.245 1.00 94.00 109 ASN A C 1
ATOM 873 O O . ASN A 1 109 ? -2.555 -7.568 0.158 1.00 94.00 109 ASN A O 1
ATOM 877 N N . ILE A 1 110 ? -2.451 -7.523 2.404 1.00 92.75 110 ILE A N 1
ATOM 878 C CA . ILE A 1 110 ? -0.983 -7.596 2.484 1.00 92.75 110 ILE A CA 1
ATOM 879 C C . ILE A 1 110 ? -0.476 -8.923 1.910 1.00 92.75 110 ILE A C 1
ATOM 881 O O . ILE A 1 110 ? 0.435 -8.913 1.089 1.00 92.75 110 ILE A O 1
ATOM 885 N N . LEU A 1 111 ? -1.107 -10.045 2.272 1.00 89.19 111 LEU A N 1
ATOM 886 C CA . LEU A 1 111 ? -0.742 -11.359 1.728 1.00 89.19 111 LEU A CA 1
ATOM 887 C C . LEU A 1 111 ? -0.961 -11.433 0.208 1.00 89.19 111 LEU A C 1
ATOM 889 O O . LEU A 1 111 ? -0.135 -11.984 -0.510 1.00 89.19 111 LEU A O 1
ATOM 893 N N . GLY A 1 112 ? -2.041 -10.838 -0.308 1.00 90.38 112 GLY A N 1
ATOM 894 C CA . GLY A 1 112 ? -2.251 -10.734 -1.756 1.00 90.38 112 GLY A CA 1
ATOM 895 C C . GLY A 1 112 ? -1.232 -9.825 -2.459 1.00 90.38 112 GLY A C 1
ATOM 896 O O . GLY A 1 112 ? -0.876 -10.064 -3.611 1.00 90.38 112 GLY A O 1
ATOM 897 N N . MET A 1 113 ? -0.747 -8.785 -1.777 1.00 93.56 113 MET A N 1
ATOM 898 C CA . MET A 1 113 ? 0.232 -7.841 -2.318 1.00 93.56 113 MET A CA 1
ATOM 899 C C . MET A 1 113 ? 1.620 -8.466 -2.485 1.00 93.56 113 MET A C 1
ATOM 901 O O . MET A 1 113 ? 2.272 -8.181 -3.485 1.00 93.56 113 MET A O 1
ATOM 905 N N . GLU A 1 114 ? 2.049 -9.323 -1.557 1.00 90.94 114 GLU A N 1
ATOM 906 C CA . GLU A 1 114 ? 3.329 -10.041 -1.638 1.00 90.94 114 GLU A CA 1
ATOM 907 C C . GLU A 1 114 ? 3.422 -10.867 -2.930 1.00 90.94 114 GLU A C 1
ATOM 909 O O . GLU A 1 114 ? 4.330 -10.654 -3.733 1.00 90.94 114 GLU A O 1
ATOM 914 N N . GLY A 1 115 ? 2.403 -11.684 -3.222 1.00 91.62 115 GLY A N 1
ATOM 915 C CA . GLY A 1 115 ? 2.359 -12.461 -4.466 1.00 91.62 115 GLY A CA 1
ATOM 916 C C . GLY A 1 115 ? 2.312 -11.593 -5.733 1.00 91.62 115 GLY A C 1
ATOM 917 O O . GLY A 1 115 ? 2.939 -11.916 -6.741 1.00 91.62 115 GLY A O 1
ATOM 918 N N . ASN A 1 116 ? 1.618 -10.449 -5.698 1.00 93.56 116 ASN A N 1
ATOM 919 C CA . ASN A 1 116 ? 1.622 -9.506 -6.824 1.00 93.56 116 ASN A CA 1
ATOM 920 C C . ASN A 1 116 ? 3.001 -8.855 -7.035 1.00 93.56 116 ASN A C 1
ATOM 922 O O . ASN A 1 116 ? 3.381 -8.578 -8.174 1.00 93.56 116 ASN A O 1
ATOM 926 N N . MET A 1 117 ? 3.742 -8.598 -5.954 1.00 95.00 117 MET A N 1
ATOM 927 C CA . MET A 1 117 ? 5.082 -8.014 -6.000 1.00 95.00 117 MET A CA 1
ATOM 928 C C . MET A 1 117 ? 6.103 -9.000 -6.571 1.00 95.00 117 MET A C 1
ATOM 930 O O . MET A 1 117 ? 6.910 -8.603 -7.410 1.00 95.00 117 MET A O 1
ATOM 934 N N . GLU A 1 118 ? 6.021 -10.279 -6.199 1.00 94.12 118 GLU A N 1
ATOM 935 C CA . GLU A 1 118 ? 6.829 -11.349 -6.799 1.00 94.12 118 GLU A CA 1
ATOM 936 C C . GLU A 1 118 ? 6.577 -11.456 -8.308 1.00 94.12 118 GLU A C 1
ATOM 938 O O . GLU A 1 118 ? 7.511 -11.382 -9.105 1.00 94.12 118 GLU A O 1
ATOM 943 N N . GLN A 1 119 ? 5.308 -11.492 -8.732 1.00 95.31 119 GLN A N 1
ATOM 944 C CA . GLN A 1 119 ? 4.965 -11.511 -10.159 1.00 95.31 119 GLN A CA 1
ATOM 945 C C . GLN A 1 119 ? 5.464 -10.271 -10.915 1.00 95.31 119 GLN A C 1
ATOM 947 O O . GLN A 1 119 ? 5.789 -10.347 -12.103 1.00 95.31 119 GLN A O 1
ATOM 952 N N . LEU A 1 120 ? 5.480 -9.104 -10.266 1.00 96.75 120 LEU A N 1
ATOM 953 C CA . LEU A 1 120 ? 6.022 -7.884 -10.857 1.00 96.75 120 LEU A CA 1
ATOM 954 C C . LEU A 1 120 ? 7.544 -7.975 -11.013 1.00 96.75 120 LEU A C 1
ATOM 956 O O . LEU A 1 120 ? 8.058 -7.599 -12.067 1.00 96.75 120 LEU A O 1
ATOM 960 N N . LEU A 1 121 ? 8.248 -8.486 -10.001 1.00 97.12 121 LEU A N 1
ATOM 961 C CA . LEU A 1 121 ? 9.693 -8.687 -10.048 1.00 97.12 121 LEU A CA 1
ATOM 962 C C . LEU A 1 121 ? 10.075 -9.629 -11.195 1.00 97.12 121 LEU A C 1
ATOM 964 O O . LEU A 1 121 ? 10.928 -9.273 -12.008 1.00 97.12 121 LEU A O 1
ATOM 968 N N . ASP A 1 122 ? 9.373 -10.754 -11.334 1.00 97.56 122 ASP A N 1
ATOM 969 C CA . ASP A 1 122 ? 9.581 -11.705 -12.430 1.00 97.56 122 ASP A CA 1
ATOM 970 C C . ASP A 1 122 ? 9.389 -11.048 -13.801 1.00 97.56 122 ASP A C 1
ATOM 972 O O . ASP A 1 122 ? 10.203 -11.222 -14.712 1.00 97.56 122 ASP A O 1
ATOM 976 N N . LYS A 1 123 ? 8.339 -10.231 -13.958 1.00 97.56 123 LYS A N 1
ATOM 977 C CA . LYS A 1 123 ? 8.096 -9.481 -15.200 1.00 97.56 123 LYS A CA 1
ATOM 978 C C . LYS A 1 123 ? 9.205 -8.472 -15.486 1.00 97.56 123 LYS A C 1
ATOM 980 O O . LYS A 1 123 ? 9.611 -8.350 -16.640 1.00 97.56 123 LYS A O 1
ATOM 985 N N . ILE A 1 124 ? 9.701 -7.762 -14.473 1.00 97.69 124 ILE A N 1
ATOM 986 C CA . ILE A 1 124 ? 10.816 -6.818 -14.626 1.00 97.69 124 ILE A CA 1
ATOM 987 C C . ILE A 1 124 ? 12.083 -7.566 -15.043 1.00 97.69 124 ILE A C 1
ATOM 989 O O . ILE A 1 124 ? 12.736 -7.151 -15.997 1.00 97.69 124 ILE A O 1
ATOM 993 N N . MET A 1 125 ? 12.400 -8.694 -14.407 1.00 97.75 125 MET A N 1
ATOM 994 C CA . MET A 1 125 ? 13.548 -9.525 -14.780 1.00 97.75 125 MET A CA 1
ATOM 995 C C . MET A 1 125 ? 13.418 -10.085 -16.203 1.00 97.75 125 MET A C 1
ATOM 997 O O . MET A 1 125 ? 14.383 -10.092 -16.972 1.00 97.75 125 MET A O 1
ATOM 1001 N N . PHE A 1 126 ? 12.215 -10.496 -16.600 1.00 98.00 126 PHE A N 1
ATOM 1002 C CA . PHE A 1 126 ? 11.938 -10.930 -17.965 1.00 98.00 126 PHE A CA 1
ATOM 1003 C C . PHE A 1 126 ? 12.130 -9.797 -18.983 1.00 98.00 126 PHE A C 1
ATOM 1005 O O . PHE A 1 126 ? 12.769 -9.991 -20.015 1.00 98.00 126 PHE A O 1
ATOM 1012 N N . VAL A 1 127 ? 11.625 -8.593 -18.702 1.00 97.94 127 VAL A N 1
ATOM 1013 C CA . VAL A 1 127 ? 11.826 -7.425 -19.574 1.00 97.94 127 VAL A CA 1
ATOM 1014 C C . VAL A 1 127 ? 13.305 -7.046 -19.646 1.00 97.94 127 VAL A C 1
ATOM 1016 O O . VAL A 1 127 ? 13.806 -6.808 -20.744 1.00 97.94 127 VAL A O 1
ATOM 1019 N N . GLN A 1 128 ? 14.009 -7.049 -18.514 1.00 97.81 128 GLN A N 1
ATOM 1020 C CA . GLN A 1 128 ? 15.436 -6.748 -18.439 1.00 97.81 128 GLN A CA 1
ATOM 1021 C C . GLN A 1 128 ? 16.251 -7.724 -19.291 1.00 97.81 128 GLN A C 1
ATOM 1023 O O . GLN A 1 128 ? 16.971 -7.293 -20.185 1.00 97.81 128 GLN A O 1
ATOM 1028 N N . SER A 1 129 ? 16.063 -9.034 -19.104 1.00 97.81 129 SER A N 1
ATOM 1029 C CA . SER A 1 129 ? 16.773 -10.054 -19.891 1.00 97.81 129 SER A CA 1
ATOM 1030 C C . SER A 1 129 ? 16.491 -9.948 -21.394 1.00 97.81 129 SER A C 1
ATOM 1032 O O . SER A 1 129 ? 17.404 -10.073 -22.213 1.00 97.81 129 SER A O 1
ATOM 1034 N N . ARG A 1 130 ? 15.243 -9.655 -21.789 1.00 97.19 130 ARG A N 1
ATOM 1035 C CA . ARG A 1 130 ? 14.910 -9.399 -23.199 1.00 97.19 130 ARG A CA 1
ATOM 1036 C C . ARG A 1 130 ? 15.563 -8.126 -23.728 1.00 97.19 130 ARG A C 1
ATOM 1038 O O . ARG A 1 130 ? 16.010 -8.130 -24.872 1.00 97.19 130 ARG A O 1
ATOM 1045 N N . SER A 1 131 ? 15.609 -7.064 -22.929 1.00 97.88 131 SER A N 1
ATOM 1046 C CA . SER A 1 131 ? 16.276 -5.808 -23.279 1.00 97.88 131 SER A CA 1
ATOM 1047 C C . SER A 1 131 ? 17.773 -6.019 -23.475 1.00 97.88 131 SER A C 1
ATOM 1049 O O . SER A 1 131 ? 18.322 -5.570 -24.478 1.00 97.88 131 SER A O 1
ATOM 1051 N N . ASP A 1 132 ? 18.415 -6.759 -22.572 1.00 97.81 132 ASP A N 1
ATOM 1052 C CA . ASP A 1 132 ? 19.837 -7.081 -22.659 1.00 97.81 132 ASP A CA 1
ATOM 1053 C C . ASP A 1 132 ? 20.136 -7.880 -23.931 1.00 97.81 132 ASP A C 1
ATOM 1055 O O . ASP A 1 132 ? 21.046 -7.518 -24.671 1.00 97.81 132 ASP A O 1
ATOM 1059 N N . ASN A 1 133 ? 19.309 -8.874 -24.267 1.00 97.38 133 ASN A N 1
ATOM 1060 C CA . ASN A 1 133 ? 19.458 -9.644 -25.505 1.00 97.38 133 ASN A CA 1
ATOM 1061 C C . ASN A 1 133 ? 19.256 -8.803 -26.783 1.00 97.38 133 ASN A C 1
ATOM 1063 O O . ASN A 1 133 ? 19.948 -8.977 -27.785 1.00 97.38 133 ASN A O 1
ATOM 1067 N N . VAL A 1 134 ? 18.298 -7.871 -26.782 1.00 97.62 134 VAL A N 1
ATOM 1068 C CA . VAL A 1 134 ? 18.132 -6.935 -27.908 1.00 97.62 134 VAL A CA 1
ATOM 1069 C C . VAL A 1 134 ? 19.343 -6.010 -28.006 1.00 97.62 134 VAL A C 1
ATOM 1071 O O . VAL A 1 134 ? 19.831 -5.741 -29.104 1.00 97.62 134 VAL A O 1
ATOM 1074 N N . ASN A 1 135 ? 19.850 -5.534 -26.871 1.00 97.31 135 ASN A N 1
ATOM 1075 C CA . ASN A 1 135 ? 20.994 -4.640 -26.832 1.00 97.31 135 ASN A CA 1
ATOM 1076 C C . ASN A 1 135 ? 22.271 -5.325 -27.340 1.00 97.31 135 ASN A C 1
ATOM 1078 O O . ASN A 1 135 ? 22.960 -4.735 -28.171 1.00 97.31 135 ASN A O 1
ATOM 1082 N N . THR A 1 136 ? 22.550 -6.567 -26.926 1.00 97.06 136 THR A N 1
ATOM 1083 C CA . THR A 1 136 ? 23.697 -7.345 -27.427 1.00 97.06 136 THR A CA 1
ATOM 1084 C C . THR A 1 136 ? 23.608 -7.560 -28.940 1.00 97.06 136 THR A C 1
ATOM 1086 O O . THR A 1 136 ? 24.560 -7.273 -29.668 1.00 97.06 136 THR A O 1
ATOM 1089 N N . SER A 1 137 ? 22.433 -7.942 -29.450 1.00 97.25 137 SER A N 1
ATOM 1090 C CA . SER A 1 137 ? 22.211 -8.115 -30.892 1.00 97.25 137 SER A CA 1
ATOM 1091 C C . SER A 1 137 ? 22.413 -6.815 -31.689 1.00 97.25 137 SER A C 1
ATOM 1093 O O . SER A 1 137 ? 23.008 -6.811 -32.774 1.00 97.25 137 SER A O 1
ATOM 1095 N N . LEU A 1 138 ? 21.968 -5.675 -31.146 1.00 97.25 138 LEU A N 1
ATOM 1096 C CA . LEU A 1 138 ? 22.201 -4.368 -31.761 1.00 97.25 138 LEU A CA 1
ATOM 1097 C C . LEU A 1 138 ? 23.679 -3.967 -31.727 1.00 97.25 138 LEU A C 1
ATOM 1099 O O . LEU A 1 138 ? 24.152 -3.371 -32.696 1.00 97.25 138 LEU A O 1
ATOM 1103 N N . THR A 1 139 ? 24.417 -4.267 -30.652 1.00 95.44 139 THR A N 1
ATOM 1104 C CA . THR A 1 139 ? 25.864 -4.000 -30.597 1.00 95.44 139 THR A CA 1
ATOM 1105 C C . THR A 1 139 ? 26.629 -4.814 -31.634 1.00 95.44 139 THR A C 1
ATOM 1107 O O . THR A 1 139 ? 27.392 -4.227 -32.397 1.00 95.44 139 THR A O 1
ATOM 1110 N N . GLU A 1 140 ? 26.332 -6.108 -31.777 1.00 96.56 140 GLU A N 1
ATOM 1111 C CA . GLU A 1 140 ? 26.934 -6.965 -32.809 1.00 96.56 140 GLU A CA 1
ATOM 1112 C C . GLU A 1 140 ? 26.637 -6.442 -34.224 1.00 96.56 140 GLU A C 1
ATOM 1114 O O . GLU A 1 140 ? 27.522 -6.326 -35.076 1.00 96.56 140 GLU A O 1
ATOM 1119 N N . SER A 1 141 ? 25.385 -6.041 -34.471 1.00 95.88 141 SER A N 1
ATOM 1120 C CA . SER A 1 141 ? 24.978 -5.465 -35.756 1.00 95.88 141 SER A CA 1
ATOM 1121 C C . SER A 1 141 ? 25.715 -4.155 -36.062 1.00 95.88 141 SER A C 1
ATOM 1123 O O . SER A 1 141 ? 26.138 -3.933 -37.199 1.00 95.88 141 SER A O 1
ATOM 1125 N N . ARG A 1 142 ? 25.907 -3.283 -35.059 1.00 96.62 142 ARG A N 1
ATOM 1126 C CA . ARG A 1 142 ? 26.668 -2.028 -35.201 1.00 96.62 142 ARG A CA 1
ATOM 1127 C C . ARG A 1 142 ? 28.132 -2.292 -35.531 1.00 96.62 142 ARG A C 1
ATOM 1129 O O . ARG A 1 142 ? 28.656 -1.643 -36.433 1.00 96.62 142 ARG A O 1
ATOM 1136 N N . GLU A 1 143 ? 28.768 -3.256 -34.870 1.00 96.12 143 GLU A N 1
ATOM 1137 C CA . GLU A 1 143 ? 30.151 -3.649 -35.162 1.00 96.12 143 GLU A CA 1
ATOM 1138 C C . GLU A 1 143 ? 30.302 -4.167 -36.597 1.00 96.12 143 GLU A C 1
ATOM 1140 O O . GLU A 1 143 ? 31.231 -3.784 -37.317 1.00 96.12 143 GLU A O 1
ATOM 1145 N N . HIS A 1 144 ? 29.351 -4.986 -37.057 1.00 96.25 144 HIS A N 1
ATOM 1146 C CA . HIS A 1 144 ? 29.347 -5.484 -38.429 1.00 96.25 144 HIS A CA 1
ATOM 1147 C C . HIS A 1 144 ? 29.188 -4.347 -39.454 1.00 96.25 144 HIS A C 1
ATOM 1149 O O . HIS A 1 144 ? 29.935 -4.283 -40.436 1.00 96.25 144 HIS A O 1
ATOM 1155 N N . ILE A 1 145 ? 28.272 -3.403 -39.203 1.00 96.12 145 ILE A N 1
ATOM 1156 C CA . ILE A 1 145 ? 28.090 -2.203 -40.035 1.00 96.12 145 ILE A CA 1
ATOM 1157 C C . ILE A 1 145 ? 29.358 -1.344 -40.040 1.00 96.12 145 ILE A C 1
ATOM 1159 O O . ILE A 1 145 ? 29.764 -0.860 -41.097 1.00 96.12 145 ILE A O 1
ATOM 1163 N N . GLU A 1 146 ? 30.018 -1.164 -38.897 1.00 96.25 146 GLU A N 1
ATOM 1164 C CA . GLU A 1 146 ? 31.256 -0.393 -38.812 1.00 96.25 146 GLU A CA 1
ATOM 1165 C C . GLU A 1 146 ? 32.378 -1.048 -39.628 1.00 96.25 146 GLU A C 1
ATOM 1167 O O . GLU A 1 146 ? 33.078 -0.364 -40.383 1.00 96.25 146 GLU A O 1
ATOM 1172 N N . LYS A 1 147 ? 32.521 -2.377 -39.547 1.00 95.62 147 LYS A N 1
ATOM 1173 C CA . LYS A 1 147 ? 33.475 -3.138 -40.365 1.00 95.62 147 LYS A CA 1
ATOM 1174 C C . LYS A 1 147 ? 33.192 -2.961 -41.858 1.00 95.62 147 LYS A C 1
ATOM 1176 O O . LYS A 1 147 ? 34.119 -2.666 -42.615 1.00 95.62 147 LYS A O 1
ATOM 1181 N N . LEU A 1 148 ? 31.930 -3.068 -42.274 1.00 95.75 148 LEU A N 1
ATOM 1182 C CA . LEU A 1 148 ? 31.534 -2.871 -43.668 1.00 95.75 148 LEU A CA 1
ATOM 1183 C C . LEU A 1 148 ? 31.787 -1.429 -44.135 1.00 95.75 148 LEU A C 1
ATOM 1185 O O . LEU A 1 148 ? 32.290 -1.197 -45.234 1.00 95.75 148 LEU A O 1
ATOM 1189 N N . ASN A 1 149 ? 31.510 -0.440 -43.286 1.00 95.12 149 ASN A N 1
ATOM 1190 C CA . ASN A 1 149 ? 31.777 0.961 -43.596 1.00 95.12 149 ASN A CA 1
ATOM 1191 C C . ASN A 1 149 ? 33.287 1.219 -43.747 1.00 95.12 149 ASN A C 1
ATOM 1193 O O . ASN A 1 149 ? 33.707 1.897 -44.686 1.00 95.12 149 ASN A O 1
ATOM 1197 N N . LYS A 1 150 ? 34.134 0.618 -42.895 1.00 94.19 150 LYS A N 1
ATOM 1198 C CA . LYS A 1 150 ? 35.601 0.650 -43.051 1.00 94.19 150 LYS A CA 1
ATOM 1199 C C . LYS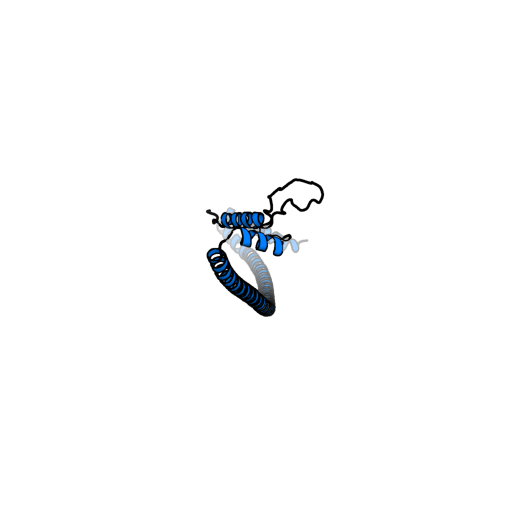 A 1 150 ? 36.025 0.097 -44.415 1.00 94.19 150 LYS A C 1
ATOM 1201 O O . LYS A 1 150 ? 36.800 0.756 -45.112 1.00 94.19 150 LYS A O 1
ATOM 1206 N N . THR A 1 151 ? 35.485 -1.051 -44.834 1.00 94.38 151 THR A N 1
ATOM 1207 C CA . THR A 1 151 ? 35.806 -1.644 -46.144 1.00 94.38 151 THR A CA 1
ATOM 1208 C C . THR A 1 151 ? 35.302 -0.801 -47.316 1.00 94.38 151 THR A C 1
ATOM 1210 O O . THR A 1 151 ? 36.062 -0.552 -48.248 1.00 94.38 151 THR A O 1
ATOM 1213 N N . CYS A 1 152 ? 34.074 -0.278 -47.258 1.00 93.94 152 CYS A N 1
ATOM 1214 C CA . CYS A 1 152 ? 33.516 0.586 -48.302 1.00 93.94 152 CYS A CA 1
ATOM 1215 C C . CYS A 1 152 ? 34.301 1.897 -48.438 1.00 93.94 152 CYS A C 1
ATOM 1217 O O . CYS A 1 152 ? 34.557 2.360 -49.549 1.00 93.94 152 CYS A O 1
ATOM 1219 N N . ASN A 1 153 ? 34.727 2.491 -47.320 1.00 91.00 153 ASN A N 1
ATOM 1220 C CA . ASN A 1 153 ? 35.550 3.698 -47.335 1.00 91.00 153 ASN A CA 1
ATOM 1221 C C . ASN A 1 153 ? 36.940 3.436 -47.917 1.00 91.00 153 ASN A C 1
ATOM 1223 O O . ASN A 1 153 ? 37.455 4.280 -48.651 1.00 91.00 153 ASN A O 1
ATOM 1227 N N . LEU A 1 154 ? 37.545 2.281 -47.627 1.00 89.19 154 LEU A N 1
ATOM 1228 C CA . LEU A 1 154 ? 38.800 1.881 -48.261 1.00 89.19 154 LEU A CA 1
ATOM 1229 C C . LEU A 1 154 ? 38.616 1.684 -49.769 1.00 89.19 154 LEU A C 1
ATOM 1231 O O . LEU A 1 154 ? 39.384 2.246 -50.544 1.00 89.19 154 LEU A O 1
ATOM 1235 N N . LEU A 1 155 ? 37.573 0.961 -50.185 1.00 90.88 155 LEU A N 1
ATOM 1236 C CA . LEU A 1 155 ? 37.270 0.739 -51.597 1.00 90.88 155 LEU A CA 1
ATOM 1237 C C . LEU A 1 155 ? 37.064 2.064 -52.341 1.00 90.88 155 LEU A C 1
ATOM 1239 O O . LEU A 1 155 ? 37.635 2.256 -53.407 1.00 90.88 155 LEU A O 1
ATOM 1243 N N . ARG A 1 156 ? 36.340 3.021 -51.745 1.00 88.75 156 ARG A N 1
ATOM 1244 C CA . ARG A 1 156 ? 36.153 4.366 -52.312 1.00 88.75 156 ARG A CA 1
ATOM 1245 C C . ARG A 1 156 ? 37.475 5.124 -52.458 1.00 88.75 156 ARG A C 1
ATOM 1247 O O . ARG A 1 156 ? 37.677 5.799 -53.463 1.00 88.75 156 ARG A O 1
ATOM 1254 N N . LYS A 1 157 ? 38.384 5.014 -51.480 1.00 87.50 157 LYS A N 1
ATOM 1255 C CA . LYS A 1 157 ? 39.732 5.608 -51.569 1.00 87.50 157 LYS A CA 1
ATOM 1256 C C . LYS A 1 157 ? 40.557 4.969 -52.687 1.00 87.50 157 LYS A C 1
ATOM 1258 O O . LYS A 1 157 ? 41.230 5.692 -53.413 1.00 87.50 157 LYS A O 1
ATOM 1263 N N . ILE A 1 158 ? 40.487 3.646 -52.844 1.00 88.50 158 ILE A N 1
ATOM 1264 C CA . ILE A 1 158 ? 41.175 2.916 -53.921 1.00 88.50 158 ILE A CA 1
ATOM 1265 C C . ILE A 1 158 ? 40.604 3.310 -55.283 1.00 88.50 158 ILE A C 1
ATOM 1267 O O . ILE A 1 158 ? 41.369 3.648 -56.178 1.00 88.50 158 ILE A O 1
ATOM 1271 N N . GLN A 1 159 ? 39.278 3.339 -55.424 1.00 87.31 159 GLN A N 1
ATOM 1272 C CA . GLN A 1 159 ? 38.611 3.773 -56.650 1.00 87.31 159 GLN A CA 1
ATOM 1273 C C . GLN A 1 159 ? 39.011 5.206 -57.022 1.00 87.31 159 GLN A C 1
ATOM 1275 O O . GLN A 1 159 ? 39.307 5.487 -58.176 1.00 87.31 159 GLN A O 1
ATOM 1280 N N . PHE A 1 160 ? 39.098 6.104 -56.039 1.00 86.00 160 PHE A N 1
ATOM 1281 C CA . PHE A 1 160 ? 39.551 7.471 -56.272 1.00 86.00 160 PHE A CA 1
ATOM 1282 C C . PHE A 1 160 ? 41.006 7.543 -56.765 1.00 86.00 160 PHE A C 1
ATOM 1284 O O . PHE A 1 160 ? 41.299 8.344 -57.647 1.00 86.00 160 PHE A O 1
ATOM 1291 N N . ILE A 1 161 ? 41.907 6.704 -56.236 1.00 86.94 161 ILE A N 1
ATOM 1292 C CA . ILE A 1 161 ? 43.290 6.597 -56.732 1.00 86.94 161 ILE A CA 1
ATOM 1293 C C . ILE A 1 161 ? 43.316 6.017 -58.148 1.00 86.94 161 ILE A C 1
ATOM 1295 O O . ILE A 1 161 ? 44.059 6.517 -58.983 1.00 86.94 161 ILE A O 1
ATOM 1299 N N . TYR A 1 162 ? 42.518 4.984 -58.419 1.00 86.62 162 TYR A N 1
ATOM 1300 C CA . TYR A 1 162 ? 42.451 4.340 -59.730 1.00 86.62 162 TYR A CA 1
ATOM 1301 C C . TYR A 1 162 ? 41.934 5.293 -60.817 1.00 86.62 162 TYR A C 1
ATOM 1303 O O . TYR A 1 162 ? 42.500 5.345 -61.901 1.00 86.62 162 TYR A O 1
ATOM 1311 N N . ASP A 1 163 ? 40.921 6.105 -60.511 1.00 87.88 163 ASP A N 1
ATOM 1312 C CA . ASP A 1 163 ? 40.356 7.085 -61.448 1.00 87.88 163 ASP A CA 1
ATOM 1313 C C . ASP A 1 163 ? 41.253 8.327 -61.644 1.00 87.88 163 ASP A C 1
ATOM 1315 O O . ASP A 1 163 ? 41.031 9.124 -62.563 1.00 87.88 163 ASP A O 1
ATOM 1319 N N . LEU A 1 164 ? 42.228 8.558 -60.757 1.00 88.62 164 LEU A N 1
ATOM 1320 C CA . LEU A 1 164 ? 43.033 9.782 -60.729 1.00 88.62 164 LEU A CA 1
ATOM 1321 C C . LEU A 1 164 ? 43.886 9.991 -61.998 1.00 88.62 164 LEU A C 1
ATOM 1323 O O . LEU A 1 164 ? 43.865 11.112 -62.513 1.00 88.62 164 LEU A O 1
ATOM 1327 N N . PRO A 1 165 ? 44.604 8.988 -62.547 1.00 87.19 165 PRO A N 1
ATOM 1328 C CA . PRO A 1 165 ? 45.420 9.154 -63.749 1.00 87.19 165 PRO A CA 1
ATOM 1329 C C . PRO A 1 165 ? 44.584 9.485 -64.987 1.00 87.19 165 PRO A C 1
ATOM 1331 O O . PRO A 1 165 ? 44.965 10.362 -65.760 1.00 87.19 165 PRO A O 1
ATOM 1334 N N . ASP A 1 166 ? 43.419 8.852 -65.145 1.00 87.06 166 ASP A N 1
ATOM 1335 C CA . ASP A 1 166 ? 42.505 9.123 -66.259 1.00 87.06 166 ASP A CA 1
ATOM 1336 C C . ASP A 1 166 ? 41.934 10.540 -66.181 1.00 87.06 166 ASP A C 1
ATOM 1338 O O . ASP A 1 166 ? 41.856 11.252 -67.188 1.00 87.06 166 ASP A O 1
ATOM 1342 N N . ARG A 1 167 ? 41.564 10.985 -64.972 1.00 85.06 167 ARG A N 1
ATOM 1343 C CA . ARG A 1 167 ? 41.121 12.365 -64.725 1.00 85.06 167 ARG A CA 1
ATOM 1344 C C . ARG A 1 167 ? 42.240 13.366 -65.006 1.00 85.06 167 ARG A C 1
ATOM 1346 O O . ARG A 1 167 ? 41.999 14.358 -65.688 1.00 85.06 167 ARG A O 1
ATOM 1353 N N . LEU A 1 168 ? 43.462 13.085 -64.555 1.00 84.31 168 LEU A N 1
ATOM 1354 C CA . LEU A 1 168 ? 44.620 13.951 -64.773 1.00 84.31 168 LEU A CA 1
ATOM 1355 C C . LEU A 1 168 ? 44.999 14.029 -66.261 1.00 84.31 168 LEU A C 1
ATOM 1357 O O . LEU A 1 168 ? 45.233 15.120 -66.776 1.00 84.31 168 LEU A O 1
ATOM 1361 N N . SER A 1 169 ? 44.973 12.900 -66.978 1.00 83.69 169 SER A N 1
ATOM 1362 C CA . SER A 1 169 ? 45.220 12.840 -68.425 1.00 83.69 169 SER A CA 1
ATOM 1363 C C . SER A 1 169 ? 44.205 13.674 -69.211 1.00 83.69 169 SER A C 1
ATOM 1365 O O . SER A 1 169 ? 44.582 14.405 -70.127 1.00 83.69 169 SER A O 1
ATOM 1367 N N . LYS A 1 170 ? 42.921 13.626 -68.828 1.00 88.19 170 LYS A N 1
ATOM 1368 C CA . LYS A 1 170 ? 41.877 14.473 -69.427 1.00 88.19 170 LYS A CA 1
ATOM 1369 C C . LYS A 1 170 ? 42.123 15.961 -69.166 1.00 88.19 170 LYS A C 1
ATOM 1371 O O . LYS A 1 170 ? 42.033 16.744 -70.105 1.00 88.19 170 LYS A O 1
ATOM 1376 N N . CYS A 1 171 ? 42.471 16.350 -67.937 1.00 84.88 171 CYS A N 1
ATOM 1377 C CA . CYS A 1 171 ? 42.751 17.751 -67.602 1.00 84.88 171 CYS A CA 1
ATOM 1378 C C . CYS A 1 171 ? 43.986 18.302 -68.335 1.00 84.88 171 CYS A C 1
ATOM 1380 O O . CYS A 1 171 ? 43.957 19.448 -68.773 1.00 84.88 171 CYS A O 1
ATOM 1382 N N . ILE A 1 172 ? 45.033 17.489 -68.524 1.00 85.75 172 ILE A N 1
ATOM 1383 C CA . ILE A 1 172 ? 46.230 17.874 -69.294 1.00 85.75 172 ILE A CA 1
ATOM 1384 C C . ILE A 1 172 ? 45.882 18.080 -70.775 1.00 85.75 172 ILE A C 1
ATOM 1386 O O . ILE A 1 172 ? 46.297 19.069 -71.368 1.00 85.75 172 ILE A O 1
ATOM 1390 N N . LYS A 1 173 ? 45.080 17.186 -71.368 1.00 86.62 173 LYS A N 1
ATOM 1391 C CA . LYS A 1 173 ? 44.639 17.306 -72.771 1.00 86.62 173 LYS A CA 1
ATOM 1392 C C . LYS A 1 173 ? 43.724 18.507 -73.024 1.00 86.62 173 LYS A C 1
ATOM 1394 O O . LYS A 1 173 ? 43.674 18.993 -74.144 1.00 86.62 173 LYS A O 1
ATOM 1399 N N . ALA A 1 174 ? 42.993 18.954 -72.006 1.00 86.50 174 ALA A N 1
ATOM 1400 C CA . ALA A 1 174 ? 42.077 20.091 -72.083 1.00 86.50 174 ALA A CA 1
ATOM 1401 C C . ALA A 1 174 ? 42.719 21.433 -71.665 1.00 86.50 174 ALA A C 1
ATOM 1403 O O . ALA A 1 174 ? 41.991 22.402 -71.479 1.00 86.50 174 ALA A O 1
ATOM 1404 N N . GLU A 1 175 ? 44.043 21.480 -71.450 1.00 83.88 175 GLU A N 1
ATOM 1405 C CA . GLU A 1 175 ? 44.797 22.649 -70.945 1.00 83.88 175 GLU A CA 1
ATOM 1406 C C . GLU A 1 175 ? 44.273 23.230 -69.607 1.00 83.88 175 GLU A C 1
ATOM 1408 O O . GLU A 1 175 ? 44.617 24.339 -69.194 1.00 83.88 175 GLU A O 1
ATOM 1413 N N . ALA A 1 176 ? 43.482 22.453 -68.860 1.00 87.31 176 ALA A N 1
ATOM 1414 C CA . ALA A 1 176 ? 42.885 22.841 -67.584 1.00 87.31 176 ALA A CA 1
ATOM 1415 C C . ALA A 1 176 ? 43.834 22.532 -66.409 1.00 87.31 176 ALA A C 1
ATOM 1417 O O . ALA A 1 176 ? 43.559 21.695 -65.541 1.00 87.31 176 ALA A O 1
ATOM 1418 N N . TYR A 1 177 ? 44.986 23.208 -66.379 1.00 82.94 177 TYR A N 1
ATOM 1419 C CA . TYR A 1 177 ? 46.059 22.944 -65.409 1.00 82.94 177 TYR A CA 1
ATOM 1420 C C . TYR A 1 177 ? 45.669 23.250 -63.952 1.00 82.94 177 TYR A C 1
ATOM 1422 O O . TYR A 1 177 ? 46.115 22.559 -63.035 1.00 82.94 177 TYR A O 1
ATOM 1430 N N . ALA A 1 178 ? 44.798 24.237 -63.719 1.00 83.75 178 ALA A N 1
ATOM 1431 C CA . ALA A 1 178 ? 44.326 24.580 -62.374 1.00 83.75 178 ALA A CA 1
ATOM 1432 C C . ALA A 1 178 ? 43.520 23.434 -61.727 1.00 83.75 178 ALA A C 1
ATOM 1434 O O . ALA A 1 178 ? 43.703 23.120 -60.548 1.00 83.75 178 ALA A O 1
ATOM 1435 N N . ASP A 1 179 ? 42.674 22.760 -62.511 1.00 81.81 179 ASP A N 1
ATOM 1436 C CA . ASP A 1 179 ? 41.881 21.621 -62.046 1.00 81.81 179 ASP A CA 1
ATOM 1437 C C . ASP A 1 179 ? 42.740 20.375 -61.823 1.00 81.81 179 ASP A C 1
ATOM 1439 O O . ASP A 1 179 ? 42.558 19.675 -60.825 1.00 81.81 179 ASP A O 1
ATOM 1443 N N . ALA A 1 180 ? 43.730 20.141 -62.690 1.00 83.06 180 ALA A N 1
ATOM 1444 C CA . ALA A 1 180 ? 44.716 19.074 -62.531 1.00 83.06 180 ALA A CA 1
ATOM 1445 C C . ALA A 1 180 ? 45.458 19.176 -61.186 1.00 83.06 180 ALA A C 1
ATOM 1447 O O . ALA A 1 180 ? 45.525 18.200 -60.434 1.00 83.06 180 ALA A O 1
ATOM 1448 N N . VAL A 1 181 ? 45.952 20.372 -60.844 1.00 83.06 181 VAL A N 1
ATOM 1449 C CA . VAL A 1 181 ? 46.639 20.623 -59.568 1.00 83.06 181 VAL A CA 1
ATOM 1450 C C . VAL A 1 181 ? 45.688 20.442 -58.385 1.00 83.06 181 VAL A C 1
ATOM 1452 O O . VAL A 1 181 ? 46.074 19.862 -57.373 1.00 83.06 181 VAL A O 1
ATOM 1455 N N . ARG A 1 182 ? 44.425 20.870 -58.497 1.00 84.00 182 ARG A N 1
ATOM 1456 C CA . ARG A 1 182 ? 43.428 20.703 -57.428 1.00 84.00 182 ARG A CA 1
ATOM 1457 C C . ARG A 1 182 ? 43.089 19.231 -57.168 1.00 84.00 182 ARG A C 1
ATOM 1459 O O . ARG A 1 182 ? 43.054 18.817 -56.009 1.00 84.00 182 ARG A O 1
ATOM 1466 N N . PHE A 1 183 ? 42.884 18.434 -58.219 1.00 83.50 183 PHE A N 1
ATOM 1467 C CA . PHE A 1 183 ? 42.644 16.993 -58.085 1.00 83.50 183 PHE A CA 1
ATOM 1468 C C . PHE A 1 183 ? 43.862 16.260 -57.517 1.00 83.50 183 PHE A C 1
ATOM 1470 O O . PHE A 1 183 ? 43.705 15.412 -56.638 1.00 83.50 183 PHE A O 1
ATOM 1477 N N . TYR A 1 184 ? 45.071 16.623 -57.953 1.00 82.00 184 TYR A N 1
ATOM 1478 C CA . TYR A 1 184 ? 46.310 16.044 -57.439 1.00 82.00 184 TYR A CA 1
ATOM 1479 C C . TYR A 1 184 ? 46.543 16.388 -55.960 1.00 82.00 184 TYR A C 1
ATOM 1481 O O . TYR A 1 184 ? 46.759 15.490 -55.147 1.00 82.00 184 TYR A O 1
ATOM 1489 N N . THR A 1 185 ? 46.409 17.659 -55.572 1.00 82.31 185 THR A N 1
ATOM 1490 C CA . THR A 1 185 ? 46.565 18.105 -54.176 1.00 82.31 185 THR A CA 1
ATOM 1491 C C . THR A 1 185 ? 45.513 17.478 -53.256 1.00 82.31 185 THR A C 1
ATOM 1493 O O . THR A 1 185 ? 45.835 17.084 -52.136 1.00 82.31 185 THR A O 1
ATOM 1496 N N . GLY A 1 186 ? 44.272 17.305 -53.728 1.00 81.44 186 GLY A N 1
ATOM 1497 C CA . GLY A 1 186 ? 43.221 16.594 -52.989 1.00 81.44 186 GLY A CA 1
ATOM 1498 C C . GLY A 1 186 ? 43.485 15.090 -52.8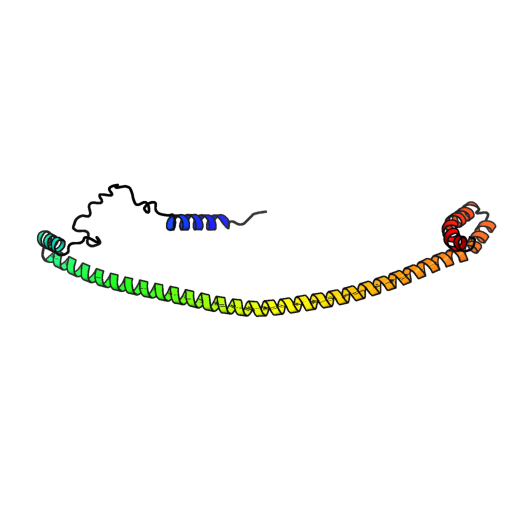26 1.00 81.44 186 GLY A C 1
ATOM 1499 O O . GLY A 1 186 ? 43.088 14.499 -51.822 1.00 81.44 186 GLY A O 1
ATOM 1500 N N . ALA A 1 187 ? 44.194 14.469 -53.773 1.00 82.44 187 ALA A N 1
ATOM 1501 C CA . ALA A 1 187 ? 44.578 13.058 -53.723 1.00 82.44 187 ALA A CA 1
ATOM 1502 C C . ALA A 1 187 ? 45.862 12.781 -52.935 1.00 82.44 187 ALA A C 1
ATOM 1504 O O . ALA A 1 187 ? 46.020 11.698 -52.368 1.00 82.44 187 ALA A O 1
ATOM 1505 N N . MET A 1 188 ? 46.755 13.764 -52.857 1.00 81.00 188 MET A N 1
ATOM 1506 C CA . MET A 1 188 ? 48.032 13.699 -52.155 1.00 81.00 188 MET A CA 1
ATOM 1507 C C . MET A 1 188 ? 47.951 13.161 -50.711 1.00 81.00 188 MET A C 1
ATOM 1509 O O . MET A 1 188 ? 48.761 12.292 -50.380 1.00 81.00 188 MET A O 1
ATOM 1513 N N . PRO A 1 189 ? 46.997 13.564 -49.842 1.00 80.44 189 PRO A N 1
ATOM 1514 C CA . PRO A 1 189 ? 46.890 12.994 -48.496 1.00 80.44 189 PRO A CA 1
ATOM 1515 C C . PRO A 1 189 ? 46.527 11.502 -48.501 1.00 80.44 189 PRO A C 1
ATOM 1517 O O . PRO A 1 189 ? 47.011 10.752 -47.656 1.00 80.44 189 PRO A O 1
ATOM 1520 N N . ILE A 1 190 ? 45.720 11.041 -49.461 1.00 79.56 190 ILE A N 1
ATOM 1521 C CA . ILE A 1 190 ? 45.338 9.626 -49.583 1.00 79.56 190 ILE A CA 1
ATOM 1522 C C . ILE A 1 190 ? 46.530 8.814 -50.107 1.00 79.56 190 ILE A C 1
ATOM 1524 O O . ILE A 1 190 ? 46.863 7.773 -49.542 1.00 79.56 190 ILE A O 1
ATOM 1528 N N . LEU A 1 191 ? 47.220 9.326 -51.130 1.00 77.69 191 LEU A N 1
ATOM 1529 C CA . LEU A 1 191 ? 48.418 8.712 -51.702 1.00 77.69 191 LEU A CA 1
ATOM 1530 C C . LEU A 1 191 ? 49.551 8.614 -50.675 1.00 77.69 191 LEU A C 1
ATOM 1532 O O . LEU A 1 191 ? 50.165 7.560 -50.548 1.00 77.69 191 LEU A O 1
ATOM 1536 N N . LYS A 1 192 ? 49.783 9.661 -49.875 1.00 79.12 192 LYS A N 1
ATOM 1537 C CA . LYS A 1 192 ? 50.801 9.654 -48.815 1.00 79.12 192 LYS A CA 1
ATOM 1538 C C . LYS A 1 192 ? 50.506 8.607 -47.739 1.00 79.12 192 LYS A C 1
ATOM 1540 O O . LYS A 1 192 ? 51.424 7.946 -47.269 1.00 79.12 192 LYS A O 1
ATOM 1545 N N . VAL A 1 193 ? 49.241 8.416 -47.363 1.00 77.44 193 VAL A N 1
ATOM 1546 C CA . VAL A 1 193 ? 48.848 7.421 -46.348 1.00 77.44 193 VAL A CA 1
ATOM 1547 C C . VAL A 1 193 ? 48.932 5.980 -46.871 1.00 77.44 193 VAL A C 1
ATOM 1549 O O . VAL A 1 193 ? 49.236 5.075 -46.092 1.00 77.44 193 VAL A O 1
ATOM 1552 N N . VAL A 1 194 ? 48.665 5.758 -48.162 1.00 70.50 194 VAL A N 1
ATOM 1553 C CA . VAL A 1 194 ? 48.669 4.425 -48.794 1.00 70.50 194 VAL A CA 1
ATOM 1554 C C . VAL A 1 194 ? 50.071 4.017 -49.263 1.00 70.50 194 VAL A C 1
ATOM 1556 O O . VAL A 1 194 ? 50.528 2.928 -48.931 1.00 70.50 194 VAL A O 1
ATOM 1559 N N . PHE A 1 195 ? 50.779 4.891 -49.980 1.00 68.75 195 PHE A N 1
ATOM 1560 C CA . PHE A 1 195 ? 52.100 4.610 -50.558 1.00 68.75 195 PHE A CA 1
ATOM 1561 C C . PHE A 1 195 ? 53.266 5.002 -49.644 1.00 68.75 195 PHE A C 1
ATOM 1563 O O . PHE A 1 195 ? 54.335 4.407 -49.740 1.00 68.75 195 PHE A O 1
ATOM 1570 N N . GLY A 1 196 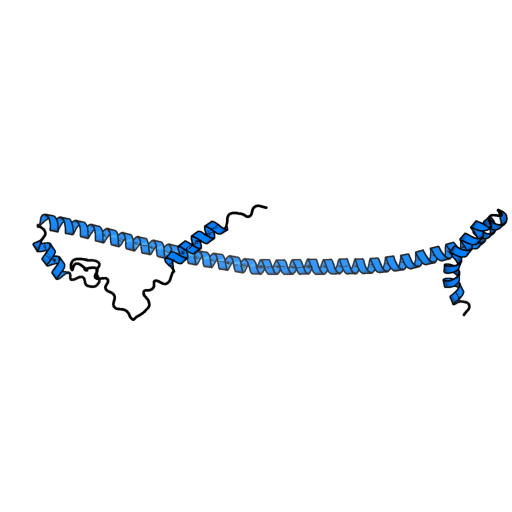? 53.072 5.927 -48.698 1.00 61.22 196 GLY A N 1
ATOM 1571 C CA . GLY A 1 196 ? 54.103 6.290 -47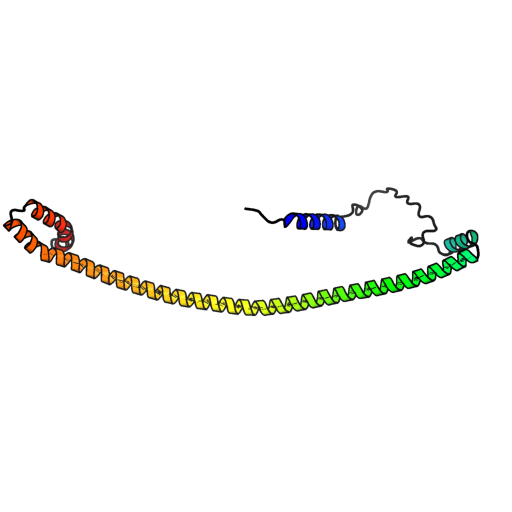.716 1.00 61.22 196 GLY A CA 1
ATOM 1572 C C . GLY A 1 196 ? 54.434 5.178 -46.714 1.00 61.22 196 GLY A C 1
ATOM 1573 O O . GLY A 1 196 ? 55.463 5.254 -46.057 1.00 61.22 196 GLY A O 1
ATOM 1574 N N . ARG A 1 197 ? 53.605 4.125 -46.616 1.00 58.03 197 ARG A N 1
ATOM 1575 C CA . ARG A 1 197 ? 53.934 2.902 -45.858 1.00 58.03 197 ARG A CA 1
ATOM 1576 C C . ARG A 1 197 ? 54.819 1.915 -46.629 1.00 58.03 197 ARG A C 1
ATOM 1578 O O . ARG A 1 197 ? 55.353 1.009 -46.010 1.00 58.03 197 ARG A O 1
ATOM 1585 N N . TYR A 1 198 ? 54.939 2.062 -47.949 1.00 52.50 198 TYR A N 1
ATOM 1586 C CA . TYR A 1 198 ? 55.696 1.153 -48.822 1.00 52.50 198 TYR A CA 1
ATOM 1587 C C . TYR A 1 198 ? 57.095 1.676 -49.187 1.00 52.50 198 TYR A C 1
ATOM 1589 O O . TYR A 1 198 ? 57.865 0.951 -49.807 1.00 52.50 198 TYR A O 1
ATOM 1597 N N . TRP A 1 199 ? 57.418 2.921 -48.828 1.00 48.06 199 TRP A N 1
ATOM 1598 C CA . TRP A 1 199 ? 58.684 3.596 -49.146 1.00 48.06 199 TRP A CA 1
ATOM 1599 C C . TRP A 1 199 ? 59.416 4.087 -47.883 1.00 48.06 199 TRP A C 1
ATOM 1601 O O . TRP A 1 199 ? 59.981 5.180 -47.870 1.00 48.06 199 TRP A O 1
ATOM 1611 N N . SER A 1 200 ? 59.389 3.286 -46.812 1.00 44.22 200 SER A N 1
ATOM 1612 C CA . SER A 1 200 ? 60.200 3.494 -45.608 1.00 44.22 200 SER A CA 1
ATOM 1613 C C . SER A 1 200 ? 60.899 2.217 -45.180 1.00 44.22 200 SER A C 1
ATOM 1615 O O . SER A 1 200 ? 60.366 1.128 -45.487 1.00 44.22 200 SER A O 1
#

Foldseek 3Di:
DDDDPPVVVVVVVVVVVCVVPVPDPPPDPDDDDDPPPPPPQQPPPDPNNDPVVNVVVCVVPDDPVRVVVVVVVVVVVVVVVVVVVVVVVVVVVVVVVVVVVVVVVVVVVVVVVVVVVVVVVVVVVVVVVVVVVVVVVVVVVVVVVVVVVVVVVVVVLVVLVVCLVVVLVVCVVVVVVVVNVVSCVVNVVSCCVPCVVVVD

Organism: Pisum sativum (NCBI:txid3888)

Radius of gyration: 51.38 Å; chains: 1; bounding box: 107×39×129 Å